Protein AF-A0A7J6NKA7-F1 (afdb_monomer)

Organism: Perkinsus olseni (NCBI:txid32597)

Nearest PDB structures (foldseek):
  4iel-assembly1_A-2  TM=3.612E-01  e=2.466E-01  Burkholderia ambifaria AMMD

Foldseek 3Di:
DDDPDPDAFEWEFAWWADPVRDTDDLQVLVVVLVVLCVLLVGRHHYDHDLAQQDVVQVRDGDGWGDDPPDPHIDHSVVSVVVSLVVSVVVVVDPVLVPDPVDDDVVSVCLCPDVVVVVVVVCCCLQVSLLSLCQCQPNVCNVVPPNLVGSPVRHDPPSSVVCSVVVSVVSVVVLVVLVPDDDDPSSVSSVVSCCVVCVVVPPD

Secondary structure (DSSP, 8-state):
-PPS--PPEEEEEE-EE-TTS-EE---HHHHHHHHHHHHTT--EEEEEES-SS-GGGTTPPSSEE--TT-SS-EEHHHHHHHHHHHHHHHHTSHHHHT-TT---HHHHHHHHSHHHHHHHHHIIIIIIHHHHIIIIISHHHIIIIIHHHHHHHSPTTHHHHHHHHHHHHHHHHHHHTTT-SS-HHHHHHHHHHHHHHHTTS--

pLDDT: mean 75.62, std 16.07, range [33.62, 94.38]

Structure (mmCIF, N/CA/C/O backbone):
data_AF-A0A7J6NKA7-F1
#
_entry.id   AF-A0A7J6NKA7-F1
#
loop_
_atom_site.group_PDB
_atom_site.id
_atom_site.type_symbol
_atom_site.label_atom_id
_atom_site.label_alt_id
_atom_site.label_comp_id
_atom_site.label_asym_id
_atom_site.label_entity_id
_atom_site.label_seq_id
_atom_site.pdbx_PDB_ins_code
_atom_site.Cartn_x
_atom_site.Cartn_y
_atom_site.Cartn_z
_atom_site.occupancy
_atom_site.B_iso_or_equiv
_atom_site.auth_seq_id
_atom_site.auth_comp_id
_atom_site.auth_asym_id
_atom_site.auth_atom_id
_atom_site.pdbx_PDB_model_num
ATOM 1 N N . MET A 1 1 ? -32.061 6.939 17.174 1.00 35.16 1 MET A N 1
ATOM 2 C CA . MET A 1 1 ? -30.620 6.745 17.426 1.00 35.16 1 MET A CA 1
ATOM 3 C C . MET A 1 1 ? -30.151 5.667 16.470 1.00 35.16 1 MET A C 1
ATOM 5 O O . MET A 1 1 ? -30.495 4.510 16.659 1.00 35.16 1 MET A O 1
ATOM 9 N N . THR A 1 2 ? -29.529 6.062 15.364 1.00 33.62 2 THR A N 1
ATOM 10 C CA . THR A 1 2 ? -28.962 5.138 14.377 1.00 33.62 2 THR A CA 1
ATOM 11 C C . THR A 1 2 ? -27.682 4.542 14.952 1.00 33.62 2 THR A C 1
ATOM 13 O O . THR A 1 2 ? -26.834 5.276 15.452 1.00 33.62 2 THR A O 1
ATOM 16 N N . SER A 1 3 ? -27.592 3.212 14.930 1.00 39.97 3 SER A N 1
ATOM 17 C CA . SER A 1 3 ? -26.389 2.444 15.263 1.00 39.97 3 SER A CA 1
ATOM 18 C C . SER A 1 3 ? -25.168 3.034 14.533 1.00 39.97 3 SER A C 1
ATOM 20 O O . SER A 1 3 ? -25.329 3.463 13.385 1.00 39.97 3 SER A O 1
ATOM 22 N N . PRO A 1 4 ? -23.977 3.115 15.163 1.00 47.97 4 PRO A N 1
ATOM 23 C CA . PRO A 1 4 ? -22.760 3.474 14.438 1.00 47.97 4 PRO A CA 1
ATOM 24 C C . PRO A 1 4 ? -22.635 2.523 13.244 1.00 47.97 4 PRO A C 1
ATOM 26 O O . PRO A 1 4 ? -22.760 1.315 13.428 1.00 47.97 4 PRO A O 1
ATOM 29 N N . SER A 1 5 ? -22.508 3.068 12.028 1.00 50.66 5 SER A N 1
ATOM 30 C CA . SER A 1 5 ? -22.704 2.311 10.789 1.00 50.66 5 SER A CA 1
ATOM 31 C C . SER A 1 5 ? -21.942 0.984 10.822 1.00 50.66 5 SER A C 1
ATOM 33 O O . SER A 1 5 ? -20.715 0.931 10.863 1.00 50.66 5 SER A O 1
ATOM 35 N N . SER A 1 6 ? -22.698 -0.114 10.809 1.00 57.75 6 SER A N 1
ATOM 36 C CA . SER A 1 6 ? -22.193 -1.489 10.753 1.00 57.75 6 SER A CA 1
ATOM 37 C C . SER A 1 6 ? -21.537 -1.826 9.408 1.00 57.75 6 SER A C 1
ATOM 39 O O . SER A 1 6 ? -21.171 -2.976 9.160 1.00 57.75 6 SER A O 1
ATOM 41 N N . GLU A 1 7 ? -21.435 -0.845 8.510 1.00 71.25 7 GLU A N 1
ATOM 42 C CA . GLU A 1 7 ? -20.938 -1.030 7.160 1.00 71.25 7 GLU A CA 1
ATOM 43 C C . GLU A 1 7 ? -19.404 -1.097 7.149 1.00 71.25 7 GLU A C 1
ATOM 45 O O . GLU A 1 7 ? -18.718 -0.241 7.734 1.00 71.25 7 GLU A O 1
ATOM 50 N N . PRO A 1 8 ? -18.841 -2.131 6.501 1.00 83.19 8 PRO A N 1
ATOM 51 C CA . PRO A 1 8 ? -17.403 -2.308 6.450 1.00 83.19 8 PRO A CA 1
ATOM 52 C C . PRO A 1 8 ? -16.734 -1.145 5.717 1.00 83.19 8 PRO A C 1
ATOM 54 O O . PRO A 1 8 ? -17.166 -0.740 4.638 1.00 83.19 8 PRO A O 1
ATOM 57 N N . LEU A 1 9 ? -15.614 -0.659 6.256 1.00 86.81 9 LEU A N 1
ATOM 58 C CA . LEU A 1 9 ? -14.757 0.269 5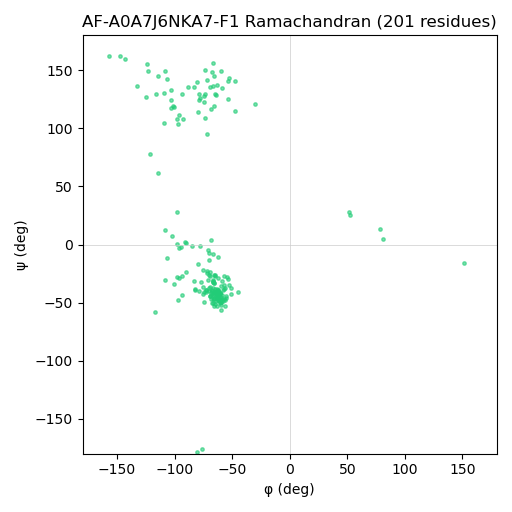.520 1.00 86.81 9 LEU A CA 1
ATOM 59 C C . LEU A 1 9 ? -14.110 -0.483 4.348 1.00 86.81 9 LEU A C 1
ATOM 61 O O . LEU A 1 9 ? -13.337 -1.414 4.569 1.00 86.81 9 LEU A O 1
ATOM 65 N N . CYS A 1 10 ? -14.404 -0.087 3.111 1.00 89.94 10 CYS A N 1
ATOM 66 C CA . CYS A 1 10 ? -13.858 -0.735 1.918 1.00 89.94 10 CYS A CA 1
ATOM 67 C C . CYS A 1 10 ? -12.578 -0.037 1.444 1.00 89.94 10 CYS A C 1
ATOM 69 O O . CYS A 1 10 ? -12.640 1.051 0.882 1.00 89.94 10 CYS A O 1
ATOM 71 N N . ILE A 1 11 ? -11.416 -0.665 1.628 1.00 91.56 11 ILE A N 1
ATOM 72 C CA . ILE A 1 11 ? -10.117 -0.135 1.190 1.00 91.56 11 ILE A CA 1
ATOM 73 C C . ILE A 1 11 ? -9.700 -0.807 -0.116 1.00 91.56 11 ILE A C 1
ATOM 75 O O . ILE A 1 11 ? -9.458 -2.016 -0.160 1.00 91.56 11 ILE A O 1
ATOM 79 N N . HIS A 1 12 ? -9.552 -0.014 -1.172 1.00 91.88 12 HIS A N 1
ATOM 80 C CA . HIS A 1 12 ? -8.981 -0.459 -2.436 1.00 91.88 12 HIS A CA 1
ATOM 81 C C . HIS A 1 12 ? -7.455 -0.419 -2.375 1.00 91.88 12 HIS A C 1
ATOM 83 O O . HIS A 1 12 ? -6.863 0.555 -1.907 1.00 91.88 12 HIS A O 1
ATOM 89 N N . TYR A 1 13 ? -6.807 -1.469 -2.869 1.00 92.25 13 TYR A N 1
ATOM 90 C CA . TYR A 1 13 ? -5.348 -1.560 -2.909 1.00 92.25 13 TYR A CA 1
ATOM 91 C C . TYR A 1 13 ? -4.859 -2.263 -4.174 1.00 92.25 13 TYR A C 1
ATOM 93 O O . TYR A 1 13 ? -5.605 -3.008 -4.815 1.00 92.25 13 TYR A O 1
ATOM 101 N N . LEU A 1 14 ? -3.588 -2.047 -4.526 1.00 91.25 14 LEU A N 1
ATOM 102 C CA . LEU A 1 14 ? -2.967 -2.771 -5.628 1.00 91.25 14 LEU A CA 1
ATOM 103 C C . LEU A 1 14 ? -2.693 -4.203 -5.183 1.00 91.25 14 LEU A C 1
ATOM 105 O O . LEU A 1 14 ? -1.807 -4.450 -4.365 1.00 91.25 14 LEU A O 1
ATOM 109 N N . ARG A 1 15 ? -3.449 -5.145 -5.732 1.00 92.50 15 ARG A N 1
ATOM 110 C CA . ARG A 1 15 ? -3.265 -6.561 -5.447 1.00 92.50 15 ARG A CA 1
ATOM 111 C C . ARG A 1 15 ? -2.085 -7.076 -6.246 1.00 92.50 15 ARG A C 1
ATOM 113 O O . ARG A 1 15 ? -2.096 -6.935 -7.469 1.00 92.50 15 ARG A O 1
ATOM 120 N N . THR A 1 16 ? -1.098 -7.676 -5.581 1.00 93.19 16 THR A N 1
ATOM 121 C CA . THR A 1 16 ? 0.057 -8.247 -6.274 1.00 93.19 16 THR A CA 1
ATOM 122 C C . THR A 1 16 ? 0.296 -9.722 -5.973 1.00 93.19 16 THR A C 1
ATOM 124 O O . THR A 1 16 ? -0.177 -10.235 -4.965 1.00 93.19 16 THR A O 1
ATOM 127 N N . PHE A 1 17 ? 0.968 -10.429 -6.890 1.00 93.38 17 PHE A N 1
ATOM 128 C CA . PHE A 1 17 ? 1.134 -11.886 -6.851 1.00 93.38 17 PHE A CA 1
ATOM 129 C C . PHE A 1 17 ? 2.572 -12.339 -7.101 1.00 93.38 17 PHE A C 1
ATOM 131 O O . PHE A 1 17 ? 3.225 -11.870 -8.037 1.00 93.38 17 PHE A O 1
ATOM 138 N N . ASP A 1 18 ? 3.029 -13.303 -6.302 1.00 92.12 18 ASP A N 1
ATOM 139 C CA . ASP A 1 18 ? 4.316 -13.971 -6.493 1.00 92.12 18 ASP A CA 1
ATOM 140 C C . ASP A 1 18 ? 4.283 -14.997 -7.644 1.00 92.12 18 ASP A C 1
ATOM 142 O O . ASP A 1 18 ? 3.293 -15.159 -8.369 1.00 92.12 18 ASP A O 1
ATOM 146 N N . GLU A 1 19 ? 5.392 -15.716 -7.835 1.00 89.50 19 GLU A N 1
ATOM 147 C CA . GLU A 1 19 ? 5.498 -16.693 -8.918 1.00 89.50 19 GLU A CA 1
ATOM 148 C C . GLU A 1 19 ? 4.563 -17.893 -8.782 1.00 89.50 19 GLU A C 1
ATOM 150 O O . GLU A 1 19 ? 4.166 -18.473 -9.796 1.00 89.50 19 GLU A O 1
ATOM 155 N N . SER A 1 20 ? 4.190 -18.218 -7.544 1.00 91.50 20 SER A N 1
ATOM 156 C CA . SER A 1 20 ? 3.265 -19.294 -7.195 1.00 91.50 20 SER A CA 1
ATOM 157 C C . SER A 1 20 ? 1.793 -18.873 -7.268 1.00 91.50 20 SER A C 1
ATOM 159 O O . SER A 1 20 ? 0.911 -19.695 -7.034 1.00 91.50 20 SER A O 1
ATOM 161 N N . GLY A 1 21 ? 1.512 -17.607 -7.595 1.00 90.69 21 GLY A N 1
ATOM 162 C CA . GLY A 1 21 ? 0.157 -17.057 -7.623 1.00 90.69 21 GLY A CA 1
ATOM 163 C C . GLY A 1 21 ? -0.389 -16.704 -6.238 1.00 90.69 21 GLY A C 1
ATOM 164 O O . GLY A 1 21 ? -1.586 -16.450 -6.104 1.00 90.69 21 GLY A O 1
ATOM 165 N N . ARG A 1 22 ? 0.459 -16.667 -5.202 1.00 92.69 22 ARG A N 1
ATOM 166 C CA . ARG A 1 22 ? 0.060 -16.198 -3.872 1.00 92.69 22 ARG A CA 1
ATOM 167 C C . ARG A 1 22 ? 0.078 -14.683 -3.837 1.00 92.69 22 ARG A C 1
ATOM 169 O O . ARG A 1 22 ? 0.983 -14.050 -4.378 1.00 92.69 22 ARG A O 1
ATOM 176 N N . GLU A 1 23 ? -0.923 -14.115 -3.178 1.00 92.00 23 GLU A N 1
ATOM 177 C CA . GLU A 1 23 ? -0.986 -12.677 -2.959 1.00 92.00 23 GLU A CA 1
ATOM 178 C C . GLU A 1 23 ? 0.174 -12.230 -2.065 1.00 92.00 23 GLU A C 1
ATOM 180 O O . GLU A 1 23 ? 0.410 -12.791 -0.994 1.00 92.00 23 GLU A O 1
ATOM 185 N N . VAL A 1 24 ? 0.885 -11.205 -2.513 1.00 90.81 24 VAL A N 1
ATOM 186 C CA . VAL A 1 24 ? 1.931 -10.512 -1.766 1.00 90.81 24 VAL A CA 1
ATOM 187 C C . VAL A 1 24 ? 1.564 -9.035 -1.697 1.00 90.81 24 VAL A C 1
ATOM 189 O O . VAL A 1 24 ? 0.900 -8.513 -2.583 1.00 90.81 24 VAL A O 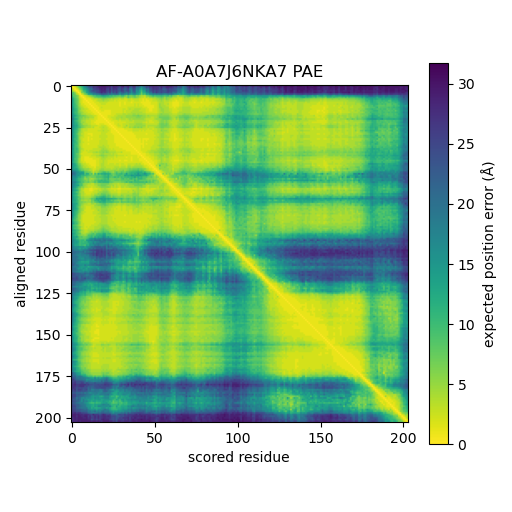1
ATOM 192 N N . ASN A 1 25 ? 1.957 -8.344 -0.628 1.00 86.50 25 ASN A N 1
ATOM 193 C CA . ASN A 1 25 ? 1.729 -6.905 -0.501 1.00 86.50 25 ASN A CA 1
ATOM 194 C C . ASN A 1 25 ? 3.079 -6.200 -0.630 1.00 86.50 25 ASN A C 1
ATOM 196 O O . ASN A 1 25 ? 3.891 -6.250 0.290 1.00 86.50 25 ASN A O 1
ATOM 200 N N . ILE A 1 26 ? 3.328 -5.585 -1.790 1.00 85.81 26 ILE A N 1
ATOM 201 C CA . ILE A 1 26 ? 4.537 -4.773 -2.025 1.00 85.81 26 ILE A CA 1
ATOM 202 C C . ILE A 1 26 ? 4.410 -3.399 -1.362 1.00 85.81 26 ILE A C 1
ATOM 204 O O . ILE A 1 26 ? 5.409 -2.829 -0.934 1.00 85.81 26 ILE A O 1
ATOM 208 N N . ASP A 1 27 ? 3.190 -2.870 -1.284 1.00 86.81 27 ASP A N 1
ATOM 209 C CA . ASP A 1 27 ? 2.936 -1.560 -0.701 1.00 86.81 27 ASP A CA 1
ATOM 210 C C . ASP A 1 27 ? 2.903 -1.647 0.837 1.00 86.81 27 ASP A C 1
ATOM 212 O O . ASP A 1 27 ? 1.994 -2.279 1.396 1.00 86.81 27 ASP A O 1
ATOM 216 N N . PRO A 1 28 ? 3.859 -1.016 1.542 1.00 82.94 28 PRO A N 1
ATOM 217 C CA . PRO A 1 28 ? 3.926 -1.086 2.996 1.00 82.94 28 PRO A CA 1
ATOM 218 C C . PRO A 1 28 ? 2.721 -0.416 3.676 1.00 82.94 28 PRO A C 1
ATOM 220 O O . PRO A 1 28 ? 2.307 -0.866 4.748 1.00 82.94 28 PRO A O 1
ATOM 223 N N . ARG A 1 29 ? 2.071 0.558 3.022 1.00 86.06 29 ARG A N 1
ATOM 224 C CA . ARG A 1 29 ? 0.859 1.218 3.537 1.00 86.06 29 ARG A CA 1
ATOM 225 C C . ARG A 1 29 ? -0.293 0.230 3.667 1.00 86.06 29 ARG A C 1
ATOM 227 O O . ARG A 1 29 ? -1.049 0.265 4.632 1.00 86.06 29 ARG A O 1
ATOM 234 N N . VAL A 1 30 ? -0.419 -0.698 2.716 1.00 89.44 30 VAL A N 1
ATOM 235 C CA . VAL A 1 30 ? -1.459 -1.741 2.742 1.00 89.44 30 VAL A CA 1
ATOM 236 C C . VAL A 1 30 ? -1.227 -2.702 3.902 1.00 89.44 30 VAL A C 1
ATOM 238 O O . VAL A 1 30 ? -2.175 -3.076 4.591 1.00 89.44 30 VAL A O 1
ATOM 241 N N . VAL A 1 31 ? 0.030 -3.090 4.138 1.00 85.88 31 VAL A N 1
ATOM 242 C CA . VAL A 1 31 ? 0.400 -3.951 5.270 1.00 85.88 31 VAL A CA 1
ATOM 243 C C . VAL A 1 31 ? 0.046 -3.263 6.586 1.00 85.88 31 VAL A C 1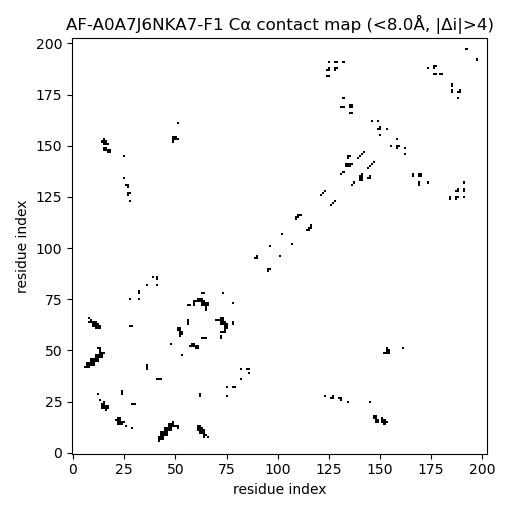
ATOM 245 O O . VAL A 1 31 ? -0.624 -3.870 7.421 1.00 85.88 31 VAL A O 1
ATOM 248 N N . LEU A 1 32 ? 0.415 -1.988 6.738 1.00 83.94 32 LEU A N 1
ATOM 249 C CA . LEU A 1 32 ? 0.098 -1.193 7.922 1.00 83.94 32 LEU A CA 1
ATOM 250 C C . LEU A 1 32 ? -1.414 -1.116 8.168 1.00 83.94 32 LEU A C 1
ATOM 252 O O . LEU A 1 32 ? -1.867 -1.405 9.273 1.00 83.94 32 LEU A O 1
ATOM 256 N N . LEU A 1 33 ? -2.204 -0.794 7.138 1.00 87.38 33 LEU A N 1
ATOM 257 C CA . LEU A 1 33 ? -3.664 -0.711 7.243 1.00 87.38 33 LEU A CA 1
ATOM 258 C C . LEU A 1 33 ? -4.294 -2.064 7.615 1.00 87.38 33 LEU A C 1
ATOM 260 O O . LEU A 1 33 ? -5.209 -2.105 8.433 1.00 87.38 33 LEU A O 1
ATOM 264 N N . ARG A 1 34 ? -3.800 -3.185 7.070 1.00 88.00 34 ARG A N 1
ATOM 265 C CA . ARG A 1 34 ? -4.282 -4.537 7.417 1.00 88.00 34 ARG A CA 1
ATOM 266 C C . ARG A 1 34 ? -3.971 -4.908 8.861 1.00 88.00 34 ARG A C 1
ATOM 268 O O . ARG A 1 34 ? -4.846 -5.420 9.558 1.00 88.00 34 ARG A O 1
ATOM 275 N N . VAL A 1 35 ? -2.743 -4.649 9.310 1.00 82.62 35 VAL A N 1
ATOM 276 C CA . VAL A 1 35 ? -2.336 -4.892 10.701 1.00 82.62 35 VAL A CA 1
ATOM 277 C C . VAL A 1 35 ? -3.173 -4.029 11.635 1.00 82.62 35 VAL A C 1
ATOM 279 O O . VAL A 1 35 ? -3.751 -4.556 12.582 1.00 82.62 35 VAL A O 1
ATOM 282 N N . TYR A 1 36 ? -3.316 -2.737 11.328 1.00 82.19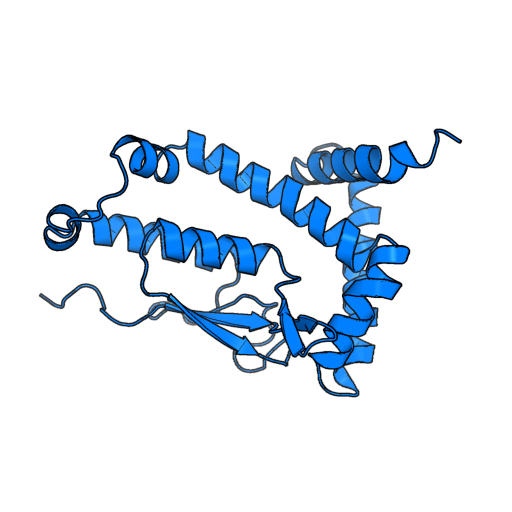 36 TYR A N 1
ATOM 283 C CA . TYR A 1 36 ? -4.123 -1.830 12.132 1.00 82.19 36 TYR A CA 1
ATOM 284 C C . TYR A 1 36 ? -5.573 -2.305 12.205 1.00 82.19 36 TYR A C 1
ATOM 286 O O . TYR A 1 36 ? -6.088 -2.447 13.306 1.00 82.19 36 TYR A O 1
ATOM 294 N N . ALA A 1 37 ? -6.214 -2.634 11.076 1.00 84.94 37 ALA A N 1
ATOM 295 C CA . ALA A 1 37 ? -7.584 -3.157 11.044 1.00 84.94 37 ALA A CA 1
ATOM 296 C C . ALA A 1 37 ? -7.745 -4.404 11.920 1.00 84.94 37 ALA A C 1
ATOM 298 O O . ALA A 1 37 ? -8.702 -4.514 12.682 1.00 84.94 37 ALA A O 1
ATOM 299 N N . ARG A 1 38 ? -6.788 -5.336 11.832 1.00 82.50 38 ARG A N 1
ATOM 300 C CA . ARG A 1 38 ? -6.824 -6.595 12.578 1.00 82.50 38 ARG A CA 1
ATOM 301 C C . ARG A 1 38 ? -6.680 -6.372 14.078 1.00 82.50 38 ARG A C 1
ATOM 303 O O . ARG A 1 38 ? -7.446 -6.953 14.840 1.00 82.50 38 ARG A O 1
ATOM 310 N N . VAL A 1 39 ? -5.713 -5.552 14.483 1.00 76.56 39 VAL A N 1
ATOM 311 C CA . VAL A 1 39 ? -5.442 -5.255 15.894 1.00 76.56 39 VAL A CA 1
ATOM 312 C C . VAL A 1 39 ? -6.585 -4.429 16.491 1.00 76.56 39 VAL A C 1
ATOM 314 O O . VAL A 1 39 ? -7.098 -4.768 17.546 1.00 76.56 39 VAL A O 1
ATOM 317 N N . SER A 1 40 ? -7.072 -3.414 15.777 1.00 75.00 40 SER A N 1
ATOM 318 C CA . SER A 1 40 ? -8.199 -2.571 16.212 1.00 75.00 40 SER A CA 1
ATOM 319 C C . SER A 1 40 ? -9.578 -3.217 16.040 1.00 75.00 40 SER A C 1
ATOM 321 O O . SER A 1 40 ? -10.578 -2.591 16.375 1.00 75.00 40 SER A O 1
ATOM 323 N N . ARG A 1 41 ? -9.658 -4.445 15.503 1.00 75.50 41 ARG A N 1
ATOM 324 C CA . ARG A 1 41 ? -10.908 -5.180 15.207 1.00 75.50 41 ARG A CA 1
ATOM 325 C C . ARG A 1 41 ? -11.915 -4.407 14.366 1.00 75.50 41 ARG A C 1
ATOM 327 O O . ARG A 1 41 ? -13.114 -4.672 14.415 1.00 75.50 41 ARG A O 1
ATOM 334 N N . LEU A 1 42 ? -11.435 -3.463 13.573 1.00 82.31 42 LEU A N 1
ATOM 335 C CA . LEU A 1 42 ? -12.299 -2.727 12.674 1.00 82.31 42 LEU A CA 1
ATOM 336 C C . LEU A 1 42 ? -12.789 -3.659 11.570 1.00 82.31 42 LEU A C 1
ATOM 338 O O . LEU A 1 42 ? -12.012 -4.407 10.970 1.00 82.31 42 LEU A O 1
ATOM 342 N N . ASN A 1 43 ? -14.083 -3.573 11.272 1.00 84.88 43 ASN A N 1
ATOM 343 C CA . ASN A 1 43 ? -14.654 -4.242 10.116 1.00 84.88 43 ASN A CA 1
ATOM 344 C C . ASN A 1 43 ? -14.191 -3.522 8.840 1.00 84.88 43 ASN A C 1
ATOM 346 O O . ASN A 1 43 ? -14.751 -2.497 8.445 1.00 84.88 43 ASN A O 1
ATOM 350 N N . VAL A 1 44 ? -13.118 -4.031 8.236 1.00 89.00 44 VAL A N 1
ATOM 351 C CA . VAL A 1 44 ? -12.486 -3.461 7.043 1.00 89.00 44 VAL A CA 1
ATOM 352 C C . VAL A 1 44 ? -12.403 -4.527 5.962 1.00 89.00 44 VAL A C 1
ATOM 354 O O . VAL A 1 44 ? -11.863 -5.613 6.178 1.00 89.00 44 VAL A O 1
ATOM 357 N N . VAL A 1 45 ? -12.906 -4.199 4.777 1.00 92.00 45 VAL A N 1
ATOM 358 C CA . VAL A 1 45 ? -12.855 -5.054 3.592 1.00 92.00 45 VAL A CA 1
ATOM 359 C C . VAL A 1 45 ? -11.773 -4.529 2.661 1.00 92.00 45 VAL A C 1
ATOM 361 O O . VAL A 1 45 ? -11.795 -3.374 2.248 1.00 92.00 45 VAL A O 1
ATOM 364 N N . PHE A 1 46 ? -10.823 -5.390 2.305 1.00 92.12 46 PHE A N 1
ATOM 365 C CA . PHE A 1 46 ? -9.753 -5.055 1.369 1.00 92.12 46 PHE A CA 1
ATOM 366 C C . PHE A 1 46 ? -10.125 -5.522 -0.037 1.00 92.12 46 PHE A C 1
ATOM 368 O O . PHE A 1 46 ? -10.155 -6.722 -0.316 1.00 92.12 46 PHE A O 1
ATOM 375 N N . VAL A 1 47 ? -10.368 -4.573 -0.938 1.00 91.19 47 VAL A N 1
ATOM 376 C CA . VAL A 1 47 ? -10.756 -4.828 -2.328 1.00 91.19 47 VAL A CA 1
ATOM 377 C C . VAL A 1 47 ? -9.526 -4.726 -3.225 1.00 91.19 47 VAL A C 1
ATOM 379 O O . VAL A 1 47 ? -8.981 -3.648 -3.461 1.00 91.19 47 VAL A O 1
ATOM 382 N N . GLY A 1 48 ? -9.062 -5.872 -3.720 1.00 90.25 48 GLY A N 1
ATOM 383 C CA . GLY A 1 48 ? -7.887 -5.927 -4.583 1.00 90.25 48 GLY A CA 1
ATOM 384 C C . GLY A 1 48 ? -8.175 -5.403 -5.989 1.00 90.25 48 GLY A C 1
ATOM 385 O O . GLY A 1 48 ? -9.109 -5.861 -6.643 1.00 90.25 48 GLY A O 1
ATOM 386 N N . SER A 1 49 ? -7.341 -4.485 -6.469 1.00 89.25 49 SER A N 1
ATOM 387 C CA . SER A 1 49 ? -7.366 -3.940 -7.828 1.00 89.25 49 SER A CA 1
ATOM 388 C C . SER A 1 49 ? -6.105 -4.348 -8.588 1.00 89.25 49 SER A C 1
ATOM 390 O O . SER A 1 49 ? -5.022 -4.403 -8.013 1.00 89.25 49 SER A O 1
ATOM 392 N N . SER A 1 50 ? -6.230 -4.590 -9.892 1.00 87.44 50 SER A N 1
ATOM 393 C CA . SER A 1 50 ? -5.101 -4.759 -10.818 1.00 87.44 50 SER A CA 1
ATOM 394 C C . SER A 1 50 ? -4.718 -3.452 -11.528 1.00 87.44 50 SER A C 1
ATOM 396 O O . SER A 1 50 ? -3.792 -3.425 -12.341 1.00 87.44 50 SER A O 1
ATOM 398 N N . GLN A 1 51 ? -5.452 -2.365 -11.266 1.00 84.75 51 GLN A N 1
ATOM 399 C CA . GLN A 1 51 ? -5.194 -1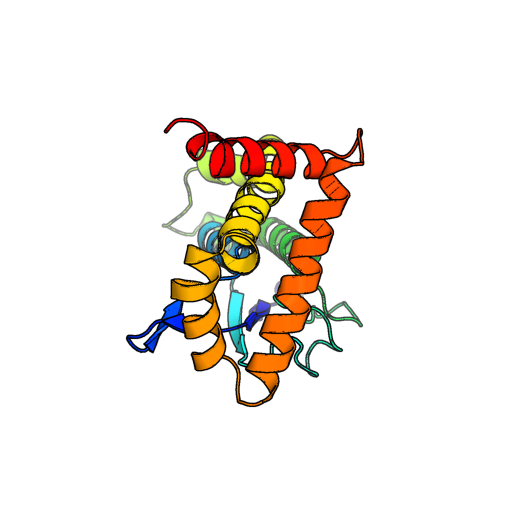.036 -11.812 1.00 84.75 51 GLN A CA 1
ATOM 400 C C . GLN A 1 51 ? -4.541 -0.166 -10.736 1.00 84.75 51 GLN A C 1
ATOM 402 O O . GLN A 1 51 ? -5.201 0.084 -9.731 1.00 84.75 51 GLN A O 1
ATOM 407 N N . PRO A 1 52 ? -3.297 0.311 -10.926 1.00 77.69 52 PRO A N 1
ATOM 408 C CA . PRO A 1 52 ? -2.567 1.078 -9.910 1.00 77.69 52 PRO A CA 1
ATOM 409 C C . PRO A 1 52 ? -3.192 2.444 -9.596 1.00 77.69 52 PRO A C 1
ATOM 411 O O . PRO A 1 52 ? -3.168 2.864 -8.445 1.00 77.69 52 PRO A O 1
ATOM 414 N N . ASN A 1 53 ? -3.797 3.084 -10.601 1.00 74.62 53 ASN A N 1
ATOM 415 C CA . ASN A 1 53 ? -4.561 4.325 -10.468 1.00 74.62 53 ASN A CA 1
ATOM 416 C C . ASN A 1 53 ? -5.982 4.050 -10.972 1.00 74.62 53 ASN A C 1
ATOM 418 O O . ASN A 1 53 ? -6.282 4.324 -12.138 1.00 74.62 53 ASN A O 1
ATOM 422 N N . PRO A 1 54 ? -6.835 3.400 -10.168 1.00 64.50 54 PRO A N 1
ATOM 423 C CA . PRO A 1 54 ? -8.165 3.045 -10.626 1.00 64.50 54 PRO A CA 1
ATOM 424 C C . PRO A 1 54 ? -8.984 4.322 -10.843 1.00 64.50 54 PRO A C 1
ATOM 426 O O . PRO A 1 54 ? -8.987 5.216 -9.997 1.00 64.50 54 PRO A O 1
ATOM 429 N N . ILE A 1 55 ? -9.731 4.380 -11.953 1.00 67.38 55 ILE A N 1
ATOM 430 C CA . ILE A 1 55 ? -10.702 5.462 -12.226 1.00 67.38 55 ILE A CA 1
ATOM 431 C C . ILE A 1 55 ? -11.668 5.612 -11.049 1.00 67.38 55 ILE A C 1
ATOM 433 O O . ILE A 1 55 ? -12.046 6.726 -10.700 1.00 67.38 55 ILE A O 1
ATOM 437 N N . ALA A 1 56 ? -11.999 4.487 -10.406 1.00 64.06 56 ALA A N 1
ATOM 438 C CA . ALA A 1 56 ? -12.818 4.452 -9.209 1.00 64.06 56 ALA A CA 1
ATOM 439 C C . ALA A 1 56 ? -12.311 5.415 -8.130 1.00 64.06 56 ALA A C 1
ATOM 441 O O . ALA A 1 56 ? -13.136 6.062 -7.522 1.00 64.06 56 ALA A O 1
ATOM 442 N N . LEU A 1 57 ? -10.999 5.586 -7.938 1.00 74.38 57 LEU A N 1
ATOM 443 C CA . LEU A 1 57 ? -10.439 6.507 -6.942 1.00 74.38 57 LEU A CA 1
ATOM 444 C C . LEU A 1 57 ? -10.021 7.861 -7.542 1.00 74.38 57 LEU A C 1
ATOM 446 O O . LEU A 1 57 ? -9.091 8.484 -7.043 1.00 74.38 57 LEU A O 1
ATOM 450 N N . ALA A 1 58 ? -10.649 8.310 -8.633 1.00 77.06 58 ALA A N 1
ATOM 451 C CA . ALA A 1 58 ? -10.361 9.596 -9.285 1.00 77.06 58 ALA A CA 1
ATOM 452 C C . ALA A 1 58 ? -8.864 9.834 -9.606 1.00 77.06 58 ALA A C 1
ATOM 454 O O . ALA A 1 58 ? -8.394 10.968 -9.653 1.00 77.06 58 ALA A O 1
ATOM 455 N N . GLY A 1 59 ? -8.095 8.760 -9.829 1.00 72.06 59 GLY A N 1
ATOM 456 C CA . GLY A 1 59 ? -6.652 8.839 -10.083 1.00 72.06 59 GLY A CA 1
ATOM 457 C C . GLY A 1 59 ? -5.771 8.976 -8.834 1.00 72.06 59 GLY A C 1
ATOM 458 O O . GLY A 1 59 ? -4.555 9.095 -8.980 1.00 72.06 59 GLY A O 1
ATOM 459 N N . LEU A 1 60 ? -6.344 8.912 -7.628 1.00 81.25 60 LEU A N 1
ATOM 460 C CA . LEU A 1 60 ? -5.606 8.809 -6.371 1.00 81.25 60 LEU A CA 1
ATOM 461 C C . LEU A 1 60 ? -4.724 7.551 -6.369 1.00 81.25 60 LEU A C 1
ATOM 463 O O . LEU A 1 60 ? -5.171 6.452 -6.716 1.00 81.25 60 LEU A O 1
ATOM 467 N N . ALA A 1 61 ? -3.477 7.712 -5.928 1.00 78.69 61 ALA A N 1
ATOM 468 C CA . ALA A 1 61 ? -2.571 6.594 -5.714 1.00 78.69 61 ALA A CA 1
ATOM 469 C C . ALA A 1 61 ? -3.112 5.677 -4.607 1.00 78.69 61 ALA A C 1
ATOM 471 O O . ALA A 1 61 ? -3.418 6.127 -3.503 1.00 78.69 61 ALA A O 1
ATOM 472 N N . MET A 1 62 ? -3.203 4.379 -4.892 1.00 86.88 62 MET A N 1
ATOM 473 C CA . MET A 1 62 ? -3.610 3.386 -3.896 1.00 86.88 62 MET A CA 1
ATOM 474 C C . MET A 1 62 ? -2.568 3.232 -2.768 1.00 86.88 62 MET A C 1
ATOM 476 O O . MET A 1 62 ? -1.387 3.503 -3.009 1.00 86.88 62 MET A O 1
ATOM 480 N N . PRO A 1 63 ? -2.973 2.764 -1.566 1.00 90.50 63 PRO A N 1
ATOM 481 C CA . PRO A 1 63 ? -4.340 2.402 -1.169 1.00 90.50 63 PRO A CA 1
ATOM 482 C C . PRO A 1 63 ? -5.260 3.609 -0.944 1.00 90.50 63 PRO A C 1
ATOM 484 O O . PRO A 1 63 ? -4.803 4.670 -0.521 1.00 90.50 63 PRO A O 1
ATOM 487 N N . GLY A 1 64 ? -6.560 3.421 -1.188 1.00 90.38 64 GLY A N 1
ATOM 488 C CA . GLY A 1 64 ? -7.567 4.472 -1.020 1.00 90.38 64 GLY A CA 1
ATOM 489 C C . GLY A 1 64 ? -8.990 3.948 -0.809 1.00 90.38 64 GLY A C 1
ATOM 490 O O . GLY A 1 64 ? -9.281 2.791 -1.111 1.00 90.38 64 GLY A O 1
ATOM 491 N N . ALA A 1 65 ? -9.878 4.794 -0.290 1.00 89.19 65 ALA A N 1
ATOM 492 C CA . ALA A 1 65 ? -11.308 4.500 -0.139 1.00 89.19 65 ALA A CA 1
ATOM 493 C C . ALA A 1 65 ? -12.166 5.759 -0.289 1.00 89.19 65 ALA A C 1
ATOM 495 O O . ALA A 1 65 ? -11.671 6.870 -0.107 1.00 89.19 65 ALA A O 1
ATOM 496 N N . PHE A 1 66 ? -13.462 5.571 -0.534 1.00 84.88 66 PHE A N 1
ATOM 497 C CA . PHE A 1 66 ? -14.467 6.597 -0.263 1.00 84.88 66 PHE A CA 1
ATOM 498 C C . PHE A 1 66 ? -14.957 6.443 1.169 1.00 84.88 66 PHE A C 1
ATOM 500 O O . PHE A 1 66 ? -15.192 5.327 1.632 1.00 84.88 66 PHE A O 1
ATOM 507 N N . LEU A 1 67 ? -15.077 7.566 1.867 1.00 84.75 67 LEU A N 1
ATOM 508 C CA . LEU A 1 67 ? -15.683 7.625 3.190 1.00 84.75 67 LEU A CA 1
ATOM 509 C C . LEU A 1 67 ? -17.058 8.278 3.041 1.00 84.75 67 LEU A C 1
ATOM 511 O O . LEU A 1 67 ? -17.187 9.213 2.257 1.00 84.75 67 LEU A O 1
ATOM 515 N N . ASP A 1 68 ? -18.050 7.810 3.799 1.00 78.06 68 ASP A N 1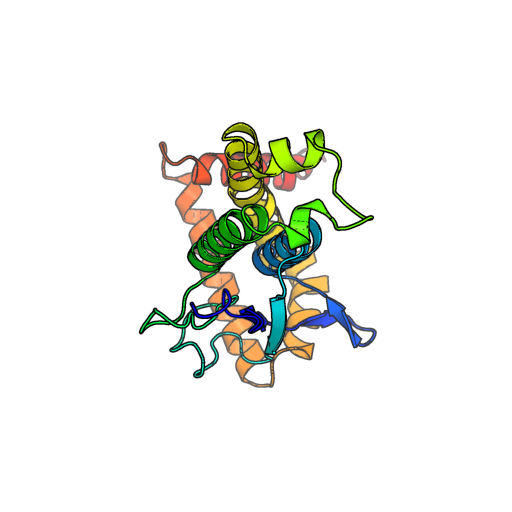
ATOM 516 C CA . ASP A 1 68 ? -19.467 8.193 3.643 1.00 78.06 68 ASP A CA 1
ATOM 517 C C . ASP A 1 68 ? -19.713 9.716 3.679 1.00 78.06 68 ASP A C 1
ATOM 519 O O . ASP A 1 68 ? -20.608 10.218 3.004 1.00 78.06 68 ASP A O 1
ATOM 523 N N . ASP A 1 69 ? -18.874 10.458 4.409 1.00 77.88 69 ASP A N 1
ATOM 524 C CA . ASP A 1 69 ? -18.979 11.912 4.594 1.00 77.88 69 ASP A CA 1
ATOM 525 C C . ASP A 1 69 ? -17.991 12.726 3.728 1.00 77.88 69 ASP A C 1
ATOM 527 O O . ASP A 1 69 ? -17.852 13.937 3.912 1.00 77.88 69 ASP A O 1
ATOM 531 N N . MET A 1 70 ? -17.262 12.083 2.809 1.00 78.38 70 MET A N 1
ATOM 532 C CA . MET A 1 70 ? -16.235 12.724 1.980 1.00 78.38 70 MET A CA 1
ATOM 533 C C . MET A 1 70 ? -16.619 12.684 0.500 1.00 78.38 70 MET A C 1
ATOM 535 O O . MET A 1 70 ? -16.926 11.630 -0.049 1.00 78.38 70 MET A O 1
ATOM 539 N N . ALA A 1 71 ? -16.549 13.841 -0.163 1.00 80.88 71 ALA A N 1
ATOM 540 C CA . ALA A 1 71 ? -16.789 13.941 -1.604 1.00 80.88 71 ALA A CA 1
ATOM 541 C C . ALA A 1 71 ? -15.652 13.320 -2.435 1.00 80.88 71 ALA A C 1
ATOM 543 O O . ALA A 1 71 ? -15.895 12.790 -3.519 1.00 80.88 71 ALA A O 1
ATOM 544 N N . ASP A 1 72 ? -14.427 13.364 -1.907 1.00 85.00 72 ASP A N 1
ATOM 545 C CA . ASP A 1 72 ? -13.219 12.899 -2.581 1.00 85.00 72 ASP A CA 1
ATOM 546 C C . ASP A 1 72 ? -12.682 11.603 -1.953 1.00 85.00 72 ASP A C 1
ATOM 548 O O . ASP A 1 72 ? -12.816 11.388 -0.740 1.00 85.00 72 ASP A O 1
ATOM 552 N N . PRO A 1 73 ? -12.037 10.731 -2.752 1.00 87.06 73 PRO A N 1
ATOM 553 C CA . PRO A 1 73 ? -11.386 9.545 -2.227 1.00 87.06 73 PRO A CA 1
ATOM 554 C C . PRO A 1 73 ? -10.207 9.931 -1.333 1.00 87.06 73 PRO A C 1
ATOM 556 O O . PRO A 1 73 ? -9.466 10.882 -1.584 1.00 87.06 73 PRO A O 1
ATOM 559 N N . VAL A 1 74 ? -10.000 9.131 -0.296 1.00 88.44 74 VAL A N 1
ATOM 560 C CA . VAL A 1 74 ? -9.010 9.378 0.744 1.00 88.44 74 VAL A CA 1
ATOM 561 C C . VAL A 1 74 ? -7.868 8.376 0.620 1.00 88.44 74 VAL A C 1
ATOM 563 O O . VAL A 1 74 ? -8.102 7.171 0.522 1.00 88.44 74 VAL A O 1
ATOM 566 N N . GLY A 1 75 ? -6.628 8.874 0.621 1.00 87.12 75 GLY A N 1
ATOM 567 C CA . GLY A 1 75 ? -5.413 8.051 0.577 1.00 87.12 75 GLY A CA 1
ATOM 568 C C . GLY A 1 75 ? -5.024 7.470 1.937 1.00 87.12 75 GLY A C 1
ATOM 569 O O . GLY A 1 75 ? -5.683 7.715 2.946 1.00 87.12 75 GLY A O 1
ATOM 570 N N . SER A 1 76 ? -3.912 6.734 1.979 1.00 85.75 76 SER A N 1
ATOM 571 C CA . SER A 1 76 ? -3.434 6.000 3.166 1.00 85.75 76 SER A CA 1
ATOM 572 C C . SER A 1 76 ? -3.477 6.780 4.487 1.00 85.75 76 SER A C 1
ATOM 574 O O . SER A 1 76 ? -3.876 6.220 5.506 1.00 85.75 76 SER A O 1
ATOM 576 N N . GLU A 1 77 ? -3.118 8.066 4.481 1.00 82.25 77 GLU A N 1
ATOM 577 C CA . GLU A 1 77 ? -3.130 8.905 5.687 1.00 82.25 77 GLU A CA 1
ATOM 578 C C . GLU A 1 77 ? -4.523 9.137 6.240 1.00 82.25 77 GLU A C 1
ATOM 580 O O . GLU A 1 77 ? -4.783 8.890 7.418 1.00 82.25 77 GLU A O 1
ATOM 585 N N . GLY A 1 78 ? -5.435 9.601 5.390 1.00 84.00 78 GLY A N 1
ATOM 586 C CA . GLY A 1 78 ? -6.794 9.845 5.836 1.00 84.00 78 GLY A CA 1
ATOM 587 C C . GLY A 1 78 ? -7.532 8.535 6.124 1.00 84.00 78 GLY A C 1
ATOM 588 O O . GLY A 1 78 ? -8.378 8.516 7.010 1.00 84.00 78 GLY A O 1
ATOM 589 N N . LEU A 1 79 ? -7.153 7.416 5.488 1.00 88.88 79 LEU A N 1
ATOM 590 C CA . LEU A 1 79 ? -7.634 6.087 5.879 1.00 88.88 79 LEU A CA 1
ATOM 591 C C . LEU A 1 79 ? -7.209 5.736 7.302 1.00 88.88 79 LEU A C 1
ATOM 593 O O . LEU A 1 79 ? -8.044 5.322 8.102 1.00 88.88 79 LEU A O 1
ATOM 597 N N . LEU A 1 80 ? -5.937 5.941 7.647 1.00 85.12 80 LEU A N 1
ATOM 598 C CA . LEU A 1 80 ? -5.447 5.683 8.997 1.00 85.12 80 LEU A CA 1
ATOM 599 C C . LEU A 1 80 ? -6.150 6.580 10.030 1.00 85.12 80 LEU A C 1
ATOM 601 O O . LEU A 1 80 ? -6.528 6.104 11.101 1.00 85.12 80 LEU A O 1
ATOM 605 N N . GLN A 1 81 ? -6.378 7.855 9.706 1.00 82.38 81 GLN A N 1
ATOM 606 C CA . GLN A 1 81 ? -7.146 8.773 10.556 1.00 82.38 81 GLN A CA 1
ATOM 607 C C . GLN A 1 81 ? -8.606 8.328 10.720 1.00 82.38 81 GLN A C 1
ATOM 609 O O . GLN A 1 81 ? -9.121 8.306 11.838 1.00 82.38 81 GLN A O 1
ATOM 614 N N . ALA A 1 82 ? -9.262 7.908 9.637 1.00 84.69 82 ALA A N 1
ATOM 615 C CA . ALA A 1 82 ? -10.635 7.415 9.670 1.00 84.69 82 ALA A CA 1
ATOM 616 C C . ALA A 1 82 ? -10.761 6.125 10.493 1.00 84.69 82 ALA A C 1
ATOM 618 O O . ALA A 1 82 ? -11.687 5.984 11.293 1.00 84.69 82 ALA A O 1
ATOM 619 N N . MET A 1 83 ? -9.808 5.201 10.350 1.00 85.56 83 MET A N 1
ATOM 620 C CA . MET A 1 83 ? -9.746 3.977 11.149 1.00 85.56 83 MET A CA 1
ATOM 621 C C . MET A 1 83 ? -9.573 4.292 12.637 1.00 85.56 83 MET A C 1
ATOM 623 O O . MET A 1 83 ? -10.304 3.746 13.459 1.00 85.56 83 MET A O 1
ATOM 627 N N . ARG A 1 84 ? -8.689 5.232 12.995 1.00 80.75 84 ARG A N 1
ATOM 628 C CA . ARG A 1 84 ? -8.530 5.700 14.384 1.00 80.75 84 ARG A CA 1
ATOM 629 C C . ARG A 1 84 ? -9.826 6.275 14.950 1.00 80.75 84 ARG A C 1
ATOM 631 O O . ARG A 1 84 ? -10.232 5.907 16.048 1.00 80.75 84 ARG A O 1
ATOM 638 N N . ALA A 1 85 ? -10.502 7.132 14.187 1.00 81.00 85 ALA A N 1
ATOM 639 C CA . ALA A 1 85 ? -11.774 7.715 14.602 1.00 81.00 85 ALA A CA 1
ATOM 640 C C . ALA A 1 85 ? -12.864 6.643 14.801 1.00 81.00 85 ALA A C 1
ATOM 642 O O . ALA A 1 85 ? -13.622 6.710 15.768 1.00 81.00 85 ALA A O 1
ATOM 643 N N . ARG A 1 86 ? -12.928 5.630 13.921 1.00 82.19 86 ARG A N 1
ATOM 644 C CA . ARG A 1 86 ? -13.850 4.490 14.071 1.00 82.19 86 ARG A CA 1
ATOM 645 C C . ARG A 1 86 ? -13.517 3.644 15.301 1.00 82.19 86 ARG A C 1
ATOM 647 O O . ARG A 1 86 ? -14.434 3.257 16.016 1.00 82.19 86 ARG A O 1
ATOM 654 N N . PHE A 1 87 ? -12.236 3.398 15.573 1.00 80.31 87 PHE A N 1
ATOM 655 C CA . PHE A 1 87 ? -11.805 2.650 16.755 1.00 80.31 87 PHE A CA 1
ATOM 656 C C . PHE A 1 87 ? -12.199 3.367 18.052 1.00 80.31 87 PHE A C 1
ATOM 658 O O . PHE A 1 87 ? -12.783 2.742 18.933 1.00 80.31 87 PHE A O 1
ATOM 665 N N . GLY A 1 88 ? -11.979 4.686 18.126 1.00 75.88 88 GLY A N 1
ATOM 666 C CA . GLY A 1 88 ? -12.392 5.499 19.275 1.00 75.88 88 GLY A CA 1
ATOM 667 C C . GLY A 1 88 ? -13.893 5.399 19.560 1.00 75.88 88 GLY A C 1
ATOM 668 O O . GLY A 1 88 ? -14.284 5.120 20.687 1.00 75.88 88 GLY A O 1
ATOM 669 N N . LYS A 1 89 ? -14.733 5.513 18.521 1.00 78.25 89 LYS A N 1
ATOM 670 C CA . LYS A 1 89 ? -16.192 5.343 18.650 1.00 78.25 89 LYS A CA 1
ATOM 671 C C . LYS A 1 89 ? -16.593 3.925 19.065 1.00 78.25 89 LYS A C 1
ATOM 673 O O . LYS A 1 89 ? -17.508 3.759 19.859 1.00 78.25 89 LYS A O 1
ATOM 678 N N . MET A 1 90 ? -15.931 2.903 18.519 1.00 73.81 90 MET A N 1
ATOM 679 C CA . MET A 1 90 ? -16.237 1.503 18.830 1.00 73.81 90 MET A CA 1
ATOM 680 C C . MET A 1 90 ? -15.917 1.156 20.287 1.00 73.81 90 MET A C 1
ATOM 682 O O . MET A 1 90 ? -16.630 0.364 20.890 1.00 73.81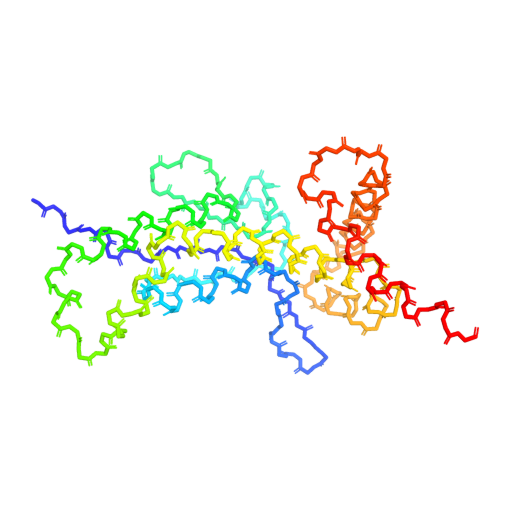 90 MET A O 1
ATOM 686 N N . LYS A 1 91 ? -14.882 1.766 20.872 1.00 69.62 91 LYS A N 1
ATOM 687 C CA . LYS A 1 91 ? -14.535 1.569 22.284 1.00 69.62 91 LYS A CA 1
ATOM 688 C C . LYS A 1 91 ? -15.590 2.134 23.238 1.00 69.62 91 LYS A C 1
ATOM 690 O O . LYS A 1 91 ? -15.770 1.592 24.317 1.00 69.62 91 LYS A O 1
ATOM 695 N N . GLU A 1 92 ? -16.301 3.189 22.850 1.00 71.88 92 GLU A N 1
ATOM 696 C CA . GLU A 1 92 ? -17.419 3.722 23.641 1.00 71.88 92 GLU A CA 1
ATOM 697 C C . GLU A 1 92 ? -18.641 2.782 23.639 1.00 71.88 92 GLU A C 1
ATOM 699 O O . GLU A 1 92 ? -19.551 2.945 24.455 1.00 71.88 92 GLU A O 1
ATOM 704 N N . ASP A 1 93 ? -18.670 1.783 22.747 1.00 68.62 93 ASP A N 1
ATOM 705 C CA . ASP A 1 93 ? -19.738 0.793 22.686 1.00 68.62 93 ASP A CA 1
ATOM 706 C C . ASP A 1 93 ? -19.574 -0.264 23.788 1.00 68.62 93 ASP A C 1
ATOM 708 O O . ASP A 1 93 ? -18.558 -0.953 23.914 1.00 68.62 93 ASP A O 1
ATOM 712 N N . ARG A 1 94 ? -20.634 -0.451 24.573 1.00 62.53 94 ARG A N 1
ATOM 713 C CA . ARG A 1 94 ? -20.696 -1.452 25.640 1.00 62.53 94 ARG A CA 1
ATOM 714 C C . ARG A 1 94 ? -20.469 -2.875 25.114 1.00 62.53 94 ARG A C 1
ATOM 716 O O . ARG A 1 94 ? -19.869 -3.686 25.814 1.00 62.53 94 ARG A O 1
ATOM 723 N N . ALA A 1 95 ? -20.873 -3.158 23.874 1.00 65.50 95 ALA A N 1
ATOM 724 C CA . ALA A 1 95 ? -20.655 -4.456 23.235 1.00 65.50 95 ALA A CA 1
ATOM 725 C C . ALA A 1 95 ? -19.164 -4.780 23.010 1.00 65.50 95 ALA A C 1
ATOM 727 O O . ALA A 1 95 ? -18.784 -5.951 22.993 1.00 65.50 95 ALA A O 1
ATOM 728 N N . TYR A 1 96 ? -18.305 -3.764 22.874 1.00 64.31 96 TYR A N 1
ATOM 729 C CA . TYR A 1 96 ? -16.857 -3.946 22.752 1.00 64.31 96 TYR A CA 1
ATOM 730 C C . TYR A 1 96 ? -16.233 -4.422 24.074 1.00 64.31 96 TYR A C 1
ATOM 732 O O . TYR A 1 96 ? -15.388 -5.317 24.079 1.00 64.31 96 TYR A O 1
ATOM 740 N N . HIS A 1 97 ? -16.702 -3.881 25.203 1.00 60.50 97 HIS A N 1
ATOM 741 C CA . HIS A 1 97 ? -16.232 -4.232 26.548 1.00 60.50 97 HIS A CA 1
ATOM 742 C C . HIS A 1 97 ? -16.675 -5.619 27.030 1.00 60.50 97 HIS A C 1
ATOM 744 O O . HIS A 1 97 ? -16.040 -6.198 27.906 1.00 60.50 97 HIS A O 1
ATOM 750 N N . GLU A 1 98 ? -17.752 -6.162 26.471 1.00 59.50 98 GLU A N 1
ATOM 751 C CA . GLU A 1 98 ? -18.272 -7.489 26.824 1.00 59.50 98 GLU A CA 1
ATOM 752 C C . GLU A 1 98 ? -17.677 -8.604 25.927 1.00 59.50 98 GLU A C 1
ATOM 754 O O . GLU A 1 98 ? -18.016 -9.779 26.078 1.00 59.50 98 GLU A O 1
ATOM 759 N N . SER A 1 99 ? -16.759 -8.263 25.007 1.00 57.34 99 SER A N 1
ATOM 760 C CA . SER A 1 99 ? -16.119 -9.214 24.090 1.00 57.34 99 SER A CA 1
ATOM 761 C C . SER A 1 99 ? -15.061 -10.080 24.804 1.00 57.34 99 SER A C 1
ATOM 763 O O . SER A 1 99 ? -14.080 -9.542 25.324 1.00 57.34 99 SER A O 1
ATOM 765 N N . PRO A 1 100 ? -15.179 -11.425 24.778 1.00 50.00 100 PRO A N 1
ATOM 766 C CA . PRO A 1 100 ? -14.297 -12.343 25.513 1.00 50.00 100 PRO A CA 1
ATOM 767 C C . PRO A 1 100 ? -12.843 -12.361 25.018 1.00 50.00 100 PRO A C 1
ATOM 769 O O . PRO A 1 100 ? -11.987 -12.971 25.650 1.00 50.00 100 PRO A O 1
ATOM 772 N N . GLU A 1 101 ? -12.551 -11.704 23.896 1.00 56.03 101 GLU A N 1
ATOM 773 C CA . GLU A 1 101 ? -11.217 -11.667 23.305 1.00 56.03 101 GLU A CA 1
ATOM 774 C C . GLU A 1 101 ? -10.434 -10.397 23.653 1.00 56.03 101 GLU A C 1
ATOM 776 O O . GLU A 1 101 ? -9.351 -10.255 23.109 1.00 56.03 101 GLU A O 1
ATOM 781 N N . LEU A 1 102 ? -10.965 -9.445 24.438 1.00 54.28 102 LEU A N 1
ATOM 782 C CA . LEU A 1 102 ? -10.332 -8.144 24.748 1.00 54.28 102 LEU A CA 1
ATOM 783 C C . LEU A 1 102 ? -8.792 -8.194 24.743 1.00 54.28 102 LEU A C 1
ATOM 785 O O . LEU A 1 102 ? -8.186 -8.965 25.486 1.00 54.28 102 LEU A O 1
ATOM 789 N N . LEU A 1 103 ? -8.179 -7.370 23.882 1.00 54.25 103 LEU A N 1
ATOM 790 C CA . LEU A 1 103 ? -6.746 -7.094 23.981 1.00 54.25 103 LEU A CA 1
ATOM 791 C C . LEU A 1 103 ? -6.461 -6.618 25.406 1.00 54.25 103 LEU A C 1
ATOM 793 O O . LEU A 1 103 ? -7.269 -5.869 25.970 1.00 54.25 103 LEU A O 1
ATOM 797 N N . ASP A 1 104 ? -5.337 -7.055 25.969 1.00 58.22 104 ASP A N 1
ATOM 798 C CA . ASP A 1 104 ? -4.936 -6.680 27.325 1.00 58.22 104 ASP A CA 1
ATOM 799 C C . ASP A 1 104 ? -4.971 -5.141 27.440 1.00 58.22 104 ASP A C 1
ATOM 801 O O . ASP A 1 104 ? -4.648 -4.438 26.476 1.00 58.22 104 ASP A O 1
ATOM 805 N N . GLU A 1 105 ? -5.379 -4.566 28.576 1.00 57.34 105 GLU A N 1
ATOM 806 C CA . GLU A 1 105 ? -5.544 -3.100 28.710 1.00 57.34 105 GLU A CA 1
ATOM 807 C C . GLU A 1 105 ? -4.260 -2.340 28.325 1.00 57.34 105 GLU A C 1
ATOM 809 O O . GLU A 1 105 ? -4.292 -1.224 27.799 1.00 57.34 105 GLU A O 1
ATOM 814 N N . LYS A 1 106 ? -3.117 -3.010 28.499 1.00 54.91 106 LYS A N 1
ATOM 815 C CA . LYS A 1 106 ? -1.787 -2.576 28.079 1.00 54.91 106 LYS A CA 1
ATOM 816 C C . LYS A 1 106 ? -1.619 -2.459 26.557 1.00 54.91 106 LYS A C 1
ATOM 818 O O . LYS A 1 106 ? -0.956 -1.533 26.099 1.00 54.91 106 LYS A O 1
ATOM 823 N N . GLU A 1 107 ? -2.199 -3.361 25.769 1.00 56.03 107 GLU A N 1
ATOM 824 C CA . GLU A 1 107 ? -2.164 -3.329 24.299 1.00 56.03 107 GLU A CA 1
ATOM 825 C C . GLU A 1 107 ? -3.070 -2.223 23.742 1.00 56.03 107 GLU A C 1
ATOM 827 O O . GLU A 1 107 ? -2.666 -1.495 22.833 1.00 56.03 107 GLU A O 1
ATOM 832 N N . ASN A 1 108 ? -4.247 -2.016 24.346 1.00 55.94 108 ASN A N 1
ATOM 833 C CA . ASN A 1 108 ? -5.121 -0.884 24.016 1.00 55.94 108 ASN A CA 1
ATOM 834 C C . ASN A 1 108 ? -4.443 0.464 24.325 1.00 55.94 108 ASN A C 1
ATOM 836 O O . ASN A 1 108 ? -4.499 1.382 23.509 1.00 55.94 108 ASN A O 1
ATOM 840 N N . GLY A 1 109 ? -3.717 0.565 25.445 1.00 53.19 109 GLY A N 1
ATOM 841 C CA . GLY A 1 109 ? -2.942 1.762 25.791 1.00 53.19 109 GLY A CA 1
ATOM 842 C C . GLY A 1 109 ? -1.823 2.099 24.792 1.00 53.19 109 GLY A C 1
ATOM 843 O O . GLY A 1 109 ? -1.503 3.272 24.599 1.00 53.19 109 GLY A O 1
ATOM 844 N N . ILE A 1 110 ? -1.255 1.103 24.099 1.00 58.84 110 ILE A N 1
ATOM 845 C CA . ILE A 1 110 ? -0.241 1.322 23.052 1.00 58.84 110 ILE A CA 1
ATOM 846 C C . ILE A 1 110 ? -0.874 1.918 21.789 1.00 58.84 110 ILE A C 1
ATOM 848 O O . ILE A 1 110 ? -0.276 2.801 21.185 1.00 58.84 110 ILE A O 1
ATOM 852 N N . LEU A 1 111 ? -2.078 1.487 21.404 1.00 58.62 111 LEU A N 1
ATOM 853 C CA . LEU A 1 111 ? -2.794 2.045 20.247 1.00 58.62 111 LEU A CA 1
ATOM 854 C C . LEU A 1 111 ? -3.267 3.489 20.482 1.00 58.62 111 LEU A C 1
ATOM 856 O O . LEU A 1 111 ? -3.412 4.241 19.518 1.00 58.62 111 LEU A O 1
ATOM 860 N N . GLU A 1 112 ? -3.507 3.855 21.744 1.00 55.03 112 GLU A N 1
ATOM 861 C CA . GLU A 1 112 ? -4.080 5.144 22.158 1.00 55.03 112 GLU A CA 1
ATOM 862 C C . GLU A 1 112 ? -3.050 6.195 22.577 1.00 55.03 112 GLU A C 1
ATOM 864 O O . GLU A 1 112 ? -3.309 7.390 22.448 1.00 55.03 112 GLU A O 1
ATOM 869 N N . SER A 1 113 ? -1.889 5.787 23.094 1.00 54.16 113 SER A N 1
ATOM 870 C CA . SER A 1 113 ? -0.899 6.752 23.578 1.00 54.16 113 SER A CA 1
ATOM 871 C C . SER A 1 113 ? -0.285 7.577 22.434 1.00 54.16 113 SER A C 1
ATOM 873 O O . SER A 1 113 ? -0.052 7.078 21.332 1.00 54.16 113 SER A O 1
ATOM 875 N N . GLU A 1 114 ? 0.085 8.836 22.699 1.00 47.56 114 GLU A N 1
ATOM 876 C CA . GLU A 1 114 ? 0.981 9.606 21.813 1.00 47.56 114 GLU A CA 1
ATOM 877 C C . GLU A 1 114 ? 2.327 8.876 21.610 1.00 47.56 114 GLU A C 1
ATOM 879 O O . GLU A 1 114 ? 2.930 8.944 20.540 1.00 47.56 114 GLU A O 1
ATOM 884 N N . ASN A 1 115 ? 2.734 8.056 22.586 1.00 41.28 115 ASN A N 1
ATOM 885 C CA . ASN A 1 115 ? 3.838 7.098 22.480 1.00 41.28 115 ASN A CA 1
ATOM 886 C C . ASN A 1 115 ? 3.544 5.886 21.580 1.00 41.28 115 ASN A C 1
ATOM 888 O O . ASN A 1 115 ? 4.445 5.083 21.390 1.00 41.28 115 ASN A O 1
ATOM 892 N N . GLY A 1 116 ? 2.330 5.736 21.050 1.00 44.34 116 GLY A N 1
ATOM 893 C CA . GLY A 1 116 ? 1.922 4.856 19.950 1.00 44.34 116 GLY A CA 1
ATOM 894 C C . GLY A 1 116 ? 1.858 5.592 18.607 1.00 44.34 116 GLY A C 1
ATOM 895 O O . GLY A 1 116 ? 2.150 5.007 17.560 1.00 44.34 116 GLY A O 1
ATOM 896 N N . MET A 1 117 ? 1.604 6.909 18.627 1.00 44.62 117 MET A N 1
ATOM 897 C CA . MET A 1 117 ? 1.806 7.762 17.454 1.00 44.62 117 MET A CA 1
ATOM 898 C C . MET A 1 117 ? 3.272 7.838 17.041 1.00 44.62 117 MET A C 1
ATOM 900 O O . MET A 1 117 ? 3.537 7.708 15.852 1.00 44.62 117 MET A O 1
ATOM 904 N N . VAL A 1 118 ? 4.203 8.017 17.984 1.00 48.41 118 VAL A N 1
ATOM 905 C CA . VAL A 1 118 ? 5.648 8.086 17.694 1.00 48.41 118 VAL A CA 1
ATOM 906 C C . VAL A 1 118 ? 6.172 6.786 17.042 1.00 48.41 118 VAL A C 1
ATOM 908 O O . VAL A 1 118 ? 6.898 6.879 16.056 1.00 48.41 118 VAL A O 1
ATOM 911 N N . PRO A 1 119 ? 5.768 5.572 17.471 1.00 54.56 119 PRO A N 1
ATOM 912 C CA . PRO A 1 119 ? 6.027 4.325 16.764 1.00 54.56 119 PRO A CA 1
ATOM 913 C C . PRO A 1 119 ? 5.392 4.265 15.387 1.00 54.56 119 PRO A C 1
ATOM 915 O O . PRO A 1 119 ? 6.059 3.813 14.472 1.00 54.56 119 PRO A O 1
ATOM 918 N N . ILE A 1 120 ? 4.142 4.700 15.197 1.00 55.47 120 ILE A N 1
ATOM 919 C CA . ILE A 1 120 ? 3.484 4.589 13.886 1.00 55.47 120 ILE A CA 1
ATOM 920 C C . ILE A 1 120 ? 4.056 5.595 12.887 1.00 55.47 120 ILE A C 1
ATOM 922 O O . ILE A 1 120 ? 4.274 5.217 11.743 1.00 55.47 120 ILE A O 1
ATOM 926 N N . THR A 1 121 ? 4.343 6.838 13.284 1.00 57.81 121 THR A N 1
ATOM 927 C CA . THR A 1 121 ? 5.014 7.806 12.402 1.00 57.81 121 THR A CA 1
ATOM 928 C C . THR A 1 121 ? 6.447 7.382 12.109 1.00 57.81 121 THR A C 1
ATOM 930 O O . THR A 1 121 ? 6.862 7.464 10.961 1.00 57.81 121 THR A O 1
ATOM 933 N N . TRP A 1 122 ? 7.178 6.833 13.083 1.00 61.19 122 TRP A N 1
ATOM 934 C CA . TRP A 1 122 ? 8.520 6.295 12.853 1.00 61.19 122 TRP A CA 1
ATOM 935 C C . TRP A 1 122 ? 8.521 5.026 11.985 1.00 61.19 122 TRP A C 1
ATOM 937 O O . TRP A 1 122 ? 9.361 4.900 11.096 1.00 61.19 122 TRP A O 1
ATOM 947 N N . ILE A 1 123 ? 7.570 4.107 12.193 1.00 62.78 123 ILE A N 1
ATOM 948 C CA . ILE A 1 123 ? 7.337 2.928 11.343 1.00 62.78 123 ILE A CA 1
ATOM 949 C C . ILE A 1 123 ? 7.002 3.389 9.931 1.00 62.78 123 ILE A C 1
ATOM 951 O O . ILE A 1 123 ? 7.601 2.914 8.974 1.00 62.78 123 ILE A O 1
ATOM 955 N N . LYS A 1 124 ? 6.097 4.353 9.798 1.00 65.19 124 LYS A N 1
ATOM 956 C CA . LYS A 1 124 ? 5.715 4.917 8.513 1.00 65.19 124 LYS A CA 1
ATOM 957 C C . LYS A 1 124 ? 6.924 5.544 7.814 1.00 65.19 124 LYS A C 1
ATOM 959 O O . LYS A 1 124 ? 7.294 5.114 6.736 1.00 65.19 124 LYS A O 1
ATOM 964 N N . GLU A 1 125 ? 7.615 6.483 8.450 1.00 68.94 125 GLU A N 1
ATOM 965 C CA . GLU A 1 125 ? 8.727 7.206 7.822 1.00 68.94 125 GLU A CA 1
ATOM 966 C C . GLU A 1 125 ? 9.960 6.330 7.583 1.00 68.94 125 GLU A C 1
ATOM 968 O O . GLU A 1 125 ? 10.626 6.488 6.571 1.00 68.94 125 GLU A O 1
ATOM 973 N N . THR A 1 126 ? 10.290 5.392 8.473 1.00 68.44 126 THR A N 1
ATOM 974 C CA . THR A 1 126 ? 11.527 4.601 8.346 1.00 68.44 126 THR A CA 1
ATOM 975 C C . THR A 1 126 ? 11.301 3.289 7.604 1.00 68.44 126 THR A C 1
ATOM 977 O O . THR A 1 126 ? 12.116 2.912 6.761 1.00 68.44 126 THR A O 1
ATOM 980 N N . ILE A 1 127 ? 10.216 2.569 7.905 1.00 72.56 127 ILE A N 1
ATOM 981 C CA . ILE A 1 127 ? 9.956 1.246 7.324 1.00 72.56 127 ILE A CA 1
ATOM 982 C C . ILE A 1 127 ? 9.323 1.379 5.940 1.00 72.56 127 ILE A C 1
ATOM 984 O O . ILE A 1 127 ? 9.728 0.629 5.051 1.00 72.56 127 ILE A O 1
ATOM 988 N N . GLU A 1 128 ? 8.407 2.331 5.705 1.00 79.50 128 GLU A N 1
ATOM 989 C CA . GLU A 1 128 ? 7.900 2.535 4.338 1.00 79.50 128 GLU A CA 1
ATOM 990 C C . GLU A 1 128 ? 9.019 2.981 3.413 1.00 79.50 128 GLU A C 1
ATOM 992 O O . GLU A 1 128 ? 9.178 2.383 2.355 1.00 79.50 128 GLU A O 1
ATOM 997 N N . ASP A 1 129 ? 9.848 3.943 3.829 1.00 79.06 129 ASP A N 1
ATOM 998 C CA . ASP A 1 129 ? 10.983 4.382 3.019 1.00 79.06 129 ASP A CA 1
ATOM 999 C C . ASP A 1 129 ? 11.990 3.227 2.809 1.00 79.06 129 ASP A C 1
ATOM 1001 O O . ASP A 1 129 ? 12.473 3.017 1.696 1.00 79.06 129 ASP A O 1
ATOM 1005 N N . ALA A 1 130 ? 12.272 2.398 3.822 1.00 81.06 130 ALA A N 1
ATOM 1006 C CA . ALA A 1 130 ? 13.131 1.222 3.646 1.00 81.06 130 ALA A CA 1
ATOM 1007 C C . ALA A 1 130 ? 12.572 0.226 2.622 1.00 81.06 130 ALA A C 1
ATOM 1009 O O . ALA A 1 130 ? 13.297 -0.232 1.735 1.00 81.06 130 ALA A O 1
ATOM 1010 N N . ILE A 1 131 ? 11.285 -0.106 2.729 1.00 84.88 131 ILE A N 1
ATOM 1011 C CA . ILE A 1 131 ? 10.617 -1.039 1.820 1.00 84.88 131 ILE A CA 1
ATOM 1012 C C . ILE A 1 131 ? 10.531 -0.435 0.419 1.00 84.88 131 ILE A C 1
ATOM 1014 O O . ILE A 1 131 ? 10.839 -1.124 -0.551 1.00 84.88 131 ILE A O 1
ATOM 1018 N N . GLU A 1 132 ? 10.181 0.842 0.292 1.00 86.88 132 GLU A N 1
ATOM 1019 C CA . GLU A 1 132 ? 10.100 1.567 -0.976 1.00 86.88 132 GLU A CA 1
ATOM 1020 C C . GLU A 1 132 ? 11.467 1.603 -1.675 1.00 86.88 132 GLU A C 1
ATOM 1022 O O . GLU A 1 132 ? 11.576 1.270 -2.859 1.00 86.88 132 GLU A O 1
ATOM 1027 N N . PHE A 1 133 ? 12.537 1.912 -0.938 1.00 86.56 133 PHE A N 1
ATOM 1028 C CA . PHE A 1 133 ? 13.897 1.866 -1.465 1.00 86.56 133 PHE A CA 1
ATOM 1029 C C . PHE A 1 133 ? 14.262 0.463 -1.947 1.00 86.56 133 PHE A C 1
ATOM 1031 O O . PHE A 1 133 ? 14.705 0.292 -3.085 1.00 86.56 133 PHE A O 1
ATOM 1038 N N . CYS A 1 134 ? 14.072 -0.548 -1.099 1.00 87.75 134 CYS A N 1
ATOM 1039 C CA . CYS A 1 134 ? 14.399 -1.927 -1.435 1.00 87.75 134 CYS A CA 1
ATOM 1040 C C . CYS A 1 134 ? 13.600 -2.409 -2.649 1.00 87.75 134 CYS A C 1
ATOM 1042 O O . CYS A 1 134 ? 14.159 -3.044 -3.532 1.00 87.75 134 CYS A O 1
ATOM 1044 N N . THR A 1 135 ? 12.316 -2.085 -2.747 1.00 89.50 135 THR A N 1
ATOM 1045 C CA . THR A 1 135 ? 11.448 -2.584 -3.821 1.00 89.50 135 THR A CA 1
ATOM 1046 C C . THR A 1 135 ? 11.649 -1.840 -5.141 1.00 89.50 135 THR A C 1
ATOM 1048 O O . THR A 1 135 ? 11.677 -2.481 -6.192 1.00 89.50 135 THR A O 1
ATOM 1051 N N . TRP A 1 136 ? 11.834 -0.519 -5.129 1.00 91.31 136 TRP A N 1
ATOM 1052 C CA . TRP A 1 136 ? 11.831 0.294 -6.353 1.00 91.31 136 TRP A CA 1
ATOM 1053 C C . TRP A 1 136 ? 13.205 0.829 -6.762 1.00 91.31 136 TRP A C 1
ATOM 1055 O O . TRP A 1 136 ? 13.485 0.978 -7.957 1.00 91.31 136 TRP A O 1
ATOM 1065 N N . VAL A 1 137 ? 14.089 1.093 -5.800 1.00 89.69 137 VAL A N 1
ATOM 1066 C CA . VAL A 1 137 ? 15.400 1.706 -6.060 1.00 89.69 137 VAL A CA 1
ATOM 1067 C C . VAL A 1 137 ? 16.500 0.651 -6.145 1.00 89.69 137 VAL A C 1
ATOM 1069 O O . VAL A 1 137 ? 17.281 0.668 -7.102 1.00 89.69 137 VAL A O 1
ATOM 1072 N N . TYR A 1 138 ? 16.553 -0.283 -5.191 1.00 88.75 138 TYR A N 1
ATOM 1073 C CA . TYR A 1 138 ? 17.617 -1.280 -5.114 1.00 88.75 138 TYR A CA 1
ATOM 1074 C C . TYR A 1 138 ? 17.575 -2.244 -6.321 1.00 88.75 138 TYR A C 1
ATOM 1076 O O . TYR A 1 138 ? 16.570 -2.935 -6.520 1.00 88.75 138 TYR A O 1
ATOM 1084 N N . PRO A 1 139 ? 18.636 -2.314 -7.157 1.00 89.44 139 PRO A N 1
ATOM 1085 C CA . PRO A 1 139 ? 18.562 -2.977 -8.461 1.00 89.44 139 PRO A CA 1
ATOM 1086 C C . PRO A 1 139 ? 18.174 -4.457 -8.423 1.00 89.44 139 PRO A C 1
ATOM 1088 O O . PRO A 1 139 ? 17.352 -4.874 -9.241 1.00 89.44 139 PRO A O 1
ATOM 1091 N N . SER A 1 140 ? 18.743 -5.238 -7.499 1.00 91.25 140 SER A N 1
ATOM 1092 C CA . SER A 1 140 ? 18.504 -6.686 -7.433 1.00 91.25 140 SER A CA 1
ATOM 1093 C C . SER A 1 140 ? 17.061 -6.986 -7.045 1.00 91.25 140 SER A C 1
ATOM 1095 O O . SER A 1 140 ? 16.360 -7.667 -7.786 1.00 91.25 140 SER A O 1
ATOM 1097 N N . CYS A 1 141 ? 16.563 -6.369 -5.971 1.00 91.81 141 CYS A N 1
ATOM 1098 C CA . CYS A 1 141 ? 15.168 -6.511 -5.555 1.00 91.81 141 CYS A CA 1
ATOM 1099 C C . CYS A 1 141 ? 14.190 -6.028 -6.636 1.00 91.81 141 CYS A C 1
ATOM 1101 O O . CYS A 1 141 ? 13.212 -6.715 -6.928 1.00 91.81 141 CYS A O 1
ATOM 1103 N N . TYR A 1 142 ? 14.467 -4.901 -7.302 1.00 93.38 142 TYR A N 1
ATOM 1104 C CA . TYR A 1 142 ? 13.597 -4.428 -8.379 1.00 93.38 142 TYR A CA 1
ATOM 1105 C C . TYR A 1 142 ? 13.529 -5.411 -9.558 1.00 93.38 142 TYR A C 1
ATOM 1107 O O . TYR A 1 142 ? 12.454 -5.633 -10.125 1.00 93.38 142 TYR A O 1
ATOM 1115 N N . LYS A 1 143 ? 14.668 -5.992 -9.952 1.00 93.62 143 LYS A N 1
ATOM 1116 C CA . LYS A 1 143 ? 14.762 -6.903 -11.101 1.00 93.62 143 LYS A CA 1
ATOM 1117 C C . LYS A 1 143 ? 14.199 -8.291 -10.793 1.00 93.62 143 LYS A C 1
ATOM 1119 O O . LYS A 1 143 ? 13.511 -8.851 -11.641 1.00 93.62 143 LYS A O 1
ATOM 1124 N N . GLU A 1 144 ? 14.505 -8.828 -9.618 1.00 92.81 144 GLU A N 1
ATOM 1125 C CA . GLU A 1 144 ? 14.239 -10.226 -9.256 1.00 92.81 144 GLU A CA 1
ATOM 1126 C C . GLU A 1 144 ? 12.903 -10.408 -8.534 1.00 92.81 144 GLU A C 1
ATOM 1128 O O . GLU A 1 144 ? 12.288 -11.459 -8.664 1.00 92.81 144 GLU A O 1
ATOM 1133 N N . PHE A 1 145 ? 12.408 -9.384 -7.831 1.00 92.31 145 PHE A N 1
ATOM 1134 C CA . PHE A 1 145 ? 11.169 -9.475 -7.059 1.00 92.31 145 PHE A CA 1
ATOM 1135 C C . PHE A 1 145 ? 10.084 -8.518 -7.563 1.00 92.31 145 PHE A C 1
ATOM 1137 O O . PHE A 1 145 ? 9.008 -8.960 -7.974 1.00 92.31 145 PHE A O 1
ATOM 1144 N N . THR A 1 146 ? 10.352 -7.211 -7.594 1.00 93.19 146 THR A N 1
ATOM 1145 C CA . THR A 1 146 ? 9.315 -6.203 -7.876 1.00 93.19 146 THR A CA 1
ATOM 1146 C C . THR A 1 146 ? 8.807 -6.302 -9.311 1.00 93.19 146 THR A C 1
ATOM 1148 O O . THR A 1 146 ? 7.606 -6.395 -9.539 1.00 93.19 146 THR A O 1
ATOM 1151 N N . THR A 1 147 ? 9.698 -6.338 -10.305 1.00 94.31 147 THR A N 1
ATOM 1152 C CA . THR A 1 147 ? 9.298 -6.377 -11.721 1.00 94.31 147 THR A CA 1
ATOM 1153 C C . THR A 1 147 ? 8.463 -7.619 -12.065 1.00 94.31 147 THR A C 1
ATOM 1155 O O . THR A 1 147 ? 7.390 -7.442 -12.652 1.00 94.31 147 THR A O 1
ATOM 1158 N N . PRO A 1 148 ? 8.879 -8.857 -11.717 1.00 94.31 148 PRO A N 1
ATOM 1159 C CA . PRO A 1 148 ? 8.073 -10.050 -11.978 1.00 94.31 148 PRO A CA 1
ATOM 1160 C C . PRO A 1 148 ? 6.711 -10.000 -11.283 1.00 94.31 148 PRO A C 1
ATOM 1162 O O . PRO A 1 148 ? 5.690 -10.238 -11.930 1.00 94.31 148 PRO A O 1
ATOM 1165 N N . THR A 1 149 ? 6.687 -9.611 -10.006 1.00 94.38 149 THR A N 1
ATOM 1166 C CA . THR A 1 149 ? 5.459 -9.513 -9.207 1.00 94.38 149 THR A CA 1
ATOM 1167 C C . THR A 1 149 ? 4.474 -8.521 -9.827 1.00 94.38 149 THR A C 1
ATOM 1169 O O . THR A 1 149 ? 3.319 -8.847 -10.096 1.00 94.38 149 THR A O 1
ATOM 1172 N N . MET A 1 150 ? 4.931 -7.315 -10.159 1.00 93.00 150 MET A N 1
ATOM 1173 C CA . MET A 1 150 ? 4.086 -6.269 -10.739 1.00 93.00 150 MET A CA 1
ATOM 1174 C C . MET A 1 150 ? 3.585 -6.628 -12.143 1.00 93.00 150 MET A C 1
ATOM 1176 O O . MET A 1 150 ? 2.434 -6.349 -12.470 1.00 93.00 150 MET A O 1
ATOM 1180 N N . ARG A 1 151 ? 4.408 -7.284 -12.973 1.00 93.38 151 ARG A N 1
ATOM 1181 C CA . ARG A 1 151 ? 4.001 -7.726 -14.320 1.00 93.38 151 ARG A CA 1
ATOM 1182 C C . ARG A 1 151 ? 2.929 -8.809 -14.300 1.00 93.38 151 ARG A C 1
ATOM 1184 O O . ARG A 1 151 ? 2.110 -8.832 -15.212 1.00 93.38 151 ARG A O 1
ATOM 1191 N N . ARG A 1 152 ? 2.931 -9.679 -13.285 1.00 92.94 152 ARG A N 1
ATOM 1192 C CA . ARG A 1 152 ? 1.873 -10.683 -13.068 1.00 92.94 152 ARG A CA 1
ATOM 1193 C C . ARG A 1 152 ? 0.565 -10.059 -12.585 1.00 92.94 152 ARG A C 1
ATOM 1195 O O . ARG A 1 152 ? -0.497 -10.635 -12.781 1.00 92.94 152 ARG A O 1
ATOM 1202 N N . SER A 1 153 ? 0.657 -8.893 -11.956 1.00 93.19 153 SER A N 1
ATOM 1203 C CA . SER A 1 153 ? -0.443 -8.282 -11.208 1.00 93.19 153 SER A CA 1
ATOM 1204 C C . SER A 1 153 ? -1.164 -7.185 -11.984 1.00 93.19 153 SER A C 1
ATOM 1206 O O . SER A 1 153 ? -2.374 -7.021 -11.855 1.00 93.19 153 SER A O 1
ATOM 1208 N N . ILE A 1 154 ? -0.425 -6.442 -12.810 1.00 91.56 154 ILE A N 1
ATOM 1209 C CA . ILE A 1 154 ? -0.958 -5.369 -13.645 1.00 91.56 154 ILE A CA 1
ATOM 1210 C C . ILE A 1 154 ? -1.063 -5.864 -15.099 1.00 91.56 154 ILE A C 1
ATOM 1212 O O . ILE A 1 154 ? -0.084 -6.399 -15.634 1.00 91.56 154 ILE A O 1
ATOM 1216 N N . PRO A 1 155 ? -2.203 -5.640 -15.781 1.00 90.62 155 PRO A N 1
ATOM 1217 C CA . PRO A 1 155 ? -2.371 -6.000 -17.183 1.00 90.62 155 PRO A CA 1
ATOM 1218 C C . PRO A 1 155 ? -1.361 -5.319 -18.114 1.00 90.62 155 PRO A C 1
ATOM 1220 O O . PRO A 1 155 ? -0.940 -4.177 -17.911 1.00 90.62 155 PRO A O 1
ATOM 1223 N N . PHE A 1 156 ? -1.011 -6.008 -19.196 1.00 87.62 156 PHE A N 1
ATOM 1224 C CA . PHE A 1 156 ? -0.297 -5.405 -20.318 1.00 87.62 156 PHE A CA 1
ATOM 1225 C C . PHE A 1 156 ? -1.234 -4.469 -21.111 1.00 87.62 156 PHE A C 1
ATOM 1227 O O . PHE A 1 156 ? -2.397 -4.827 -21.298 1.00 87.62 156 PHE A O 1
ATOM 1234 N N . PRO A 1 157 ? -0.772 -3.300 -21.609 1.00 88.06 157 PRO A N 1
ATOM 1235 C CA . PRO A 1 157 ? 0.581 -2.729 -21.506 1.00 88.06 157 PRO A CA 1
ATOM 1236 C C . PRO A 1 157 ? 0.810 -1.829 -20.280 1.00 88.06 157 PRO A C 1
ATOM 1238 O O . PRO A 1 157 ? 1.902 -1.283 -20.111 1.00 88.06 157 PRO A O 1
ATOM 1241 N N . VAL A 1 158 ? -0.203 -1.665 -19.424 1.00 86.88 158 VAL A N 1
ATOM 1242 C CA . VAL A 1 158 ? -0.188 -0.748 -18.270 1.00 86.88 158 VAL A CA 1
ATOM 1243 C C . VAL A 1 158 ? 0.990 -1.031 -17.338 1.00 86.88 158 VAL A C 1
ATOM 1245 O O . VAL A 1 158 ? 1.625 -0.100 -16.845 1.00 86.88 158 VAL A O 1
ATOM 1248 N N . ASN A 1 159 ? 1.340 -2.306 -17.153 1.00 90.31 159 ASN A N 1
ATOM 1249 C CA . ASN A 1 159 ? 2.447 -2.711 -16.290 1.00 90.31 159 ASN A CA 1
ATOM 1250 C C . ASN A 1 159 ? 3.805 -2.100 -16.683 1.00 90.31 159 ASN A C 1
ATOM 1252 O O . ASN A 1 159 ? 4.544 -1.684 -15.797 1.00 90.31 159 ASN A O 1
ATOM 1256 N N . TYR A 1 160 ? 4.132 -1.984 -17.975 1.00 88.50 160 TYR A N 1
ATOM 1257 C CA . TYR A 1 160 ? 5.402 -1.413 -18.439 1.00 88.50 160 TYR A CA 1
ATOM 1258 C C . TYR A 1 160 ? 5.481 0.085 -18.172 1.00 88.50 160 TYR A C 1
ATOM 1260 O O . TYR A 1 160 ? 6.514 0.578 -17.715 1.00 88.50 160 TYR A O 1
ATOM 1268 N N . ILE A 1 161 ? 4.391 0.797 -18.462 1.00 89.75 161 ILE A N 1
ATOM 1269 C CA . ILE A 1 161 ? 4.309 2.245 -18.269 1.00 89.75 161 ILE A CA 1
ATOM 1270 C C . ILE A 1 161 ? 4.415 2.550 -16.777 1.00 89.75 161 ILE A C 1
ATOM 1272 O O . ILE A 1 161 ? 5.295 3.311 -16.381 1.00 89.75 161 ILE A O 1
ATOM 1276 N N . TYR A 1 162 ? 3.600 1.876 -15.960 1.00 89.12 162 TYR A N 1
ATOM 1277 C CA . TYR A 1 162 ? 3.575 2.063 -14.514 1.00 89.12 162 TYR A CA 1
ATOM 1278 C C . TYR A 1 162 ? 4.922 1.742 -13.859 1.00 89.12 162 TYR A C 1
ATOM 1280 O O . TYR A 1 162 ? 5.463 2.560 -13.121 1.00 89.12 162 TYR A O 1
ATOM 1288 N N . LEU A 1 163 ? 5.514 0.581 -14.168 1.00 91.44 163 LEU A N 1
ATOM 1289 C CA . LEU A 1 163 ? 6.804 0.177 -13.601 1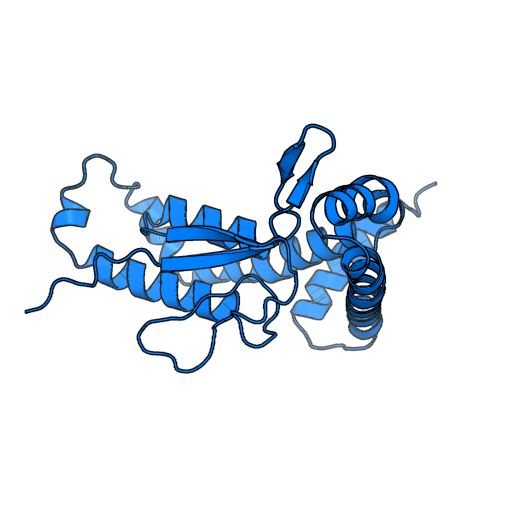.00 91.44 163 LEU A CA 1
ATOM 1290 C C . LEU A 1 163 ? 7.912 1.191 -13.884 1.00 91.44 163 LEU A C 1
ATOM 1292 O O . LEU A 1 163 ? 8.771 1.409 -13.029 1.00 91.44 163 LEU A O 1
ATOM 1296 N N . ARG A 1 164 ? 7.914 1.782 -15.083 1.00 90.75 164 ARG A N 1
ATOM 1297 C CA . ARG A 1 164 ? 8.906 2.780 -15.483 1.00 90.75 164 ARG A CA 1
ATOM 1298 C C . ARG A 1 164 ? 8.651 4.122 -14.805 1.00 90.75 164 ARG A C 1
ATOM 1300 O O . ARG A 1 164 ? 9.595 4.694 -14.265 1.00 90.75 164 ARG A O 1
ATOM 1307 N N . SER A 1 165 ? 7.418 4.628 -14.856 1.00 90.19 165 SER A N 1
ATOM 1308 C CA . SER A 1 165 ? 7.076 5.943 -14.306 1.00 90.19 165 SER A CA 1
ATOM 1309 C C . SER A 1 165 ? 7.222 5.964 -12.790 1.00 90.19 165 SER A C 1
ATOM 1311 O O . SER A 1 165 ? 7.890 6.845 -12.261 1.00 90.19 165 SER A O 1
ATOM 1313 N N . HIS A 1 166 ? 6.694 4.950 -12.105 1.00 90.06 166 HIS A N 1
ATOM 1314 C CA . HIS A 1 166 ? 6.708 4.893 -10.648 1.00 90.06 166 HIS A CA 1
ATOM 1315 C C . HIS A 1 166 ? 8.120 4.668 -10.095 1.00 90.06 166 HIS A C 1
ATOM 1317 O O . HIS A 1 166 ? 8.535 5.313 -9.136 1.00 90.06 166 HIS A O 1
ATOM 1323 N N . ARG A 1 167 ? 8.938 3.843 -10.767 1.00 91.69 167 ARG A N 1
ATOM 1324 C CA . ARG A 1 167 ? 10.360 3.731 -10.412 1.00 91.69 167 ARG A CA 1
ATOM 1325 C C . ARG A 1 167 ? 11.094 5.062 -10.560 1.00 91.69 167 ARG A C 1
ATOM 1327 O O . ARG A 1 167 ? 11.930 5.380 -9.720 1.00 91.69 167 ARG A O 1
ATOM 1334 N N . ALA A 1 168 ? 10.837 5.805 -11.637 1.00 89.56 168 ALA A N 1
ATOM 1335 C CA . ALA A 1 168 ? 11.485 7.092 -11.868 1.00 89.56 168 ALA A CA 1
ATOM 1336 C C . ALA A 1 168 ? 11.071 8.130 -10.813 1.00 89.56 168 ALA A C 1
ATOM 1338 O O . ALA A 1 168 ? 11.934 8.834 -10.293 1.00 89.56 168 ALA A O 1
ATOM 1339 N N . GLU A 1 169 ? 9.785 8.174 -10.465 1.00 89.00 169 GLU A N 1
ATOM 1340 C CA . GLU A 1 169 ? 9.225 9.005 -9.395 1.00 89.00 169 GLU A CA 1
ATOM 1341 C C . GLU A 1 169 ? 9.905 8.725 -8.048 1.00 89.00 169 GLU A C 1
ATOM 1343 O O . GLU A 1 169 ? 10.472 9.633 -7.437 1.00 89.00 169 GLU A O 1
ATOM 1348 N N . ILE A 1 170 ? 9.951 7.458 -7.630 1.00 87.75 170 ILE A N 1
ATOM 1349 C CA . ILE A 1 170 ? 10.587 7.067 -6.369 1.00 87.75 170 ILE A CA 1
ATOM 1350 C C . ILE A 1 170 ? 12.089 7.367 -6.417 1.00 87.75 170 ILE A C 1
ATOM 1352 O O . ILE A 1 170 ? 12.626 8.017 -5.524 1.00 87.75 170 ILE A O 1
ATOM 1356 N N . ALA A 1 171 ? 12.798 6.977 -7.478 1.00 87.44 171 ALA A N 1
ATOM 1357 C CA . ALA A 1 171 ? 14.227 7.270 -7.596 1.00 87.44 171 ALA A CA 1
ATOM 1358 C C . ALA A 1 171 ? 14.525 8.781 -7.517 1.00 87.44 171 ALA A C 1
ATOM 1360 O O . ALA A 1 171 ? 15.541 9.180 -6.943 1.00 87.44 171 ALA A O 1
ATOM 1361 N N . HIS A 1 172 ? 13.634 9.624 -8.049 1.00 85.94 172 HIS A N 1
ATOM 1362 C CA . HIS A 1 172 ? 13.726 11.075 -7.936 1.00 85.94 172 HIS A CA 1
ATOM 1363 C C . HIS A 1 172 ? 13.500 11.560 -6.495 1.00 85.94 172 HIS A C 1
ATOM 1365 O O . HIS A 1 172 ? 14.342 12.303 -5.984 1.00 85.94 172 HIS A O 1
ATOM 1371 N N . LYS A 1 173 ? 12.456 11.070 -5.804 1.00 83.44 173 LYS A N 1
ATOM 1372 C CA . LYS A 1 173 ? 12.202 11.326 -4.368 1.00 83.44 173 LYS A CA 1
ATOM 1373 C C . LYS A 1 173 ? 13.445 11.025 -3.519 1.00 83.44 173 LYS A C 1
ATOM 1375 O O . LYS A 1 173 ? 13.819 11.816 -2.654 1.00 83.44 173 LYS A O 1
ATOM 1380 N N . TRP A 1 174 ? 14.131 9.918 -3.804 1.00 79.50 174 TRP A N 1
ATOM 1381 C CA . TRP A 1 174 ? 15.348 9.493 -3.099 1.00 79.50 174 TRP A CA 1
ATOM 1382 C C . TRP A 1 174 ? 16.608 10.293 -3.463 1.00 79.50 174 TRP A C 1
ATOM 1384 O O . TRP A 1 174 ? 17.571 10.328 -2.689 1.00 79.50 174 TRP A O 1
ATOM 1394 N N . LYS A 1 175 ? 16.618 10.947 -4.629 1.00 79.00 175 LYS A N 1
ATOM 1395 C CA . LYS A 1 175 ? 17.688 11.858 -5.056 1.00 79.00 175 LYS A CA 1
ATOM 1396 C C . LYS A 1 175 ? 17.512 13.267 -4.481 1.00 79.00 175 LYS A C 1
ATOM 1398 O O . LYS A 1 175 ? 18.508 13.931 -4.239 1.00 79.00 175 LYS A O 1
ATOM 1403 N N . GLN A 1 176 ? 16.285 13.729 -4.249 1.00 74.00 176 GLN A N 1
ATOM 1404 C CA . GLN A 1 176 ? 16.034 15.055 -3.666 1.00 74.00 176 GLN A CA 1
ATOM 1405 C C . GLN A 1 176 ? 16.320 15.095 -2.158 1.00 74.00 176 GLN A C 1
ATOM 1407 O O . GLN A 1 176 ? 16.937 16.043 -1.680 1.00 74.00 176 GLN A O 1
ATOM 1412 N N . SER A 1 177 ? 16.018 14.018 -1.424 1.00 61.88 177 SER A N 1
ATOM 1413 C CA . SER A 1 177 ? 16.283 13.912 0.024 1.00 61.88 177 SER A CA 1
ATOM 1414 C C . SER A 1 177 ? 17.755 13.992 0.442 1.00 61.88 177 SER A C 1
ATOM 1416 O O . SER A 1 177 ? 18.058 14.083 1.631 1.00 61.88 177 SER A O 1
ATOM 1418 N N . THR A 1 178 ? 18.700 13.925 -0.500 1.00 55.78 178 THR A N 1
ATOM 1419 C CA . THR A 1 178 ? 20.121 14.149 -0.189 1.00 55.78 178 THR A CA 1
ATOM 1420 C C . THR A 1 178 ? 20.486 15.624 -0.073 1.00 55.78 178 THR A C 1
ATOM 1422 O O . THR A 1 178 ? 21.537 15.915 0.485 1.00 55.78 178 THR A O 1
ATOM 1425 N N . ASN A 1 179 ? 19.645 16.531 -0.576 1.00 54.69 179 ASN A N 1
ATOM 1426 C CA . ASN A 1 179 ? 19.981 17.948 -0.706 1.00 54.69 179 ASN A CA 1
ATOM 1427 C C . ASN A 1 179 ? 19.264 18.840 0.318 1.00 54.69 179 ASN A C 1
ATOM 1429 O O . ASN A 1 179 ? 19.635 19.998 0.466 1.00 54.69 179 ASN A O 1
ATOM 1433 N N . GLU A 1 180 ? 18.269 18.313 1.032 1.00 53.66 180 GLU A N 1
ATOM 1434 C CA . GLU A 1 180 ? 17.497 19.063 2.025 1.00 53.66 180 GLU A CA 1
ATOM 1435 C C . GLU A 1 180 ? 17.984 18.723 3.443 1.00 53.66 180 GLU A C 1
ATOM 1437 O O . GLU A 1 180 ? 17.970 17.563 3.867 1.00 53.66 180 GLU A O 1
ATOM 1442 N N . GLU A 1 181 ? 18.473 19.734 4.164 1.00 49.25 181 GLU A N 1
ATOM 1443 C CA . GLU A 1 181 ? 18.761 19.692 5.600 1.00 49.25 181 GLU A CA 1
ATOM 1444 C C . GLU A 1 181 ? 17.567 20.302 6.342 1.00 49.25 181 GLU A C 1
ATOM 1446 O O . GLU A 1 181 ? 17.387 21.515 6.333 1.00 49.25 181 GLU A O 1
ATOM 1451 N N . GLY A 1 182 ? 16.719 19.467 6.951 1.00 52.38 182 GLY A N 1
ATOM 1452 C CA . GLY A 1 182 ? 15.629 19.958 7.807 1.00 52.38 182 GLY A CA 1
ATOM 1453 C C . GLY A 1 182 ? 14.385 19.076 7.892 1.00 52.38 182 GLY A C 1
ATOM 1454 O O . GLY A 1 182 ? 13.601 19.254 8.815 1.00 52.38 182 GLY A O 1
ATOM 1455 N N . ASP A 1 183 ? 14.206 18.115 6.983 1.00 54.59 183 ASP A N 1
ATOM 1456 C CA . ASP A 1 183 ? 13.022 17.247 6.961 1.00 54.59 183 ASP A CA 1
ATOM 1457 C C . ASP A 1 183 ? 13.266 15.929 7.732 1.00 54.59 183 ASP A C 1
ATOM 1459 O O . ASP A 1 183 ? 14.261 15.230 7.503 1.00 54.59 183 ASP A O 1
ATOM 1463 N N . SER A 1 184 ? 12.363 15.566 8.651 1.00 55.09 184 SER A N 1
ATOM 1464 C CA . SER A 1 184 ? 12.423 14.307 9.412 1.00 55.09 184 SER A CA 1
ATOM 1465 C C . SER A 1 184 ? 12.381 13.087 8.485 1.00 55.09 184 SER A C 1
ATOM 1467 O O . SER A 1 184 ? 13.144 12.136 8.688 1.00 55.09 184 SER A O 1
ATOM 1469 N N . SER A 1 185 ? 11.625 13.166 7.383 1.00 56.00 185 SER A N 1
ATOM 1470 C CA . SER A 1 185 ? 11.616 12.137 6.336 1.00 56.00 185 SER A CA 1
ATOM 1471 C C . SER A 1 185 ? 12.959 12.045 5.596 1.00 56.00 185 SER A C 1
ATOM 1473 O O . SER A 1 185 ? 13.388 10.959 5.192 1.00 56.00 185 SER A O 1
ATOM 1475 N N . ALA A 1 186 ? 13.686 13.155 5.431 1.00 60.50 186 ALA A N 1
ATOM 1476 C CA . ALA A 1 186 ? 15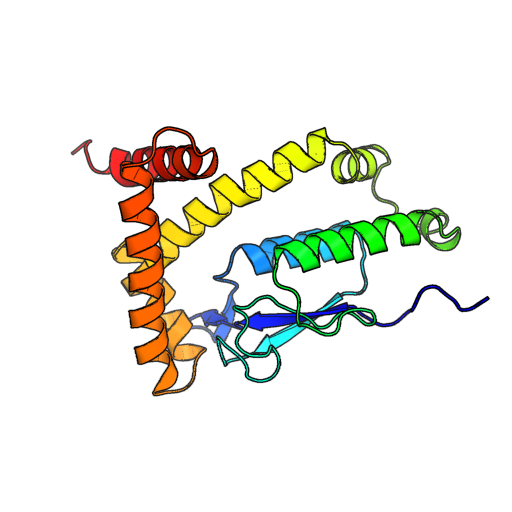.020 13.120 4.830 1.00 60.50 186 ALA A CA 1
ATOM 1477 C C . ALA A 1 186 ? 16.028 12.381 5.729 1.00 60.50 186 ALA A C 1
ATOM 1479 O O . ALA A 1 186 ? 16.918 11.693 5.221 1.00 60.50 186 ALA A O 1
ATOM 1480 N N . ASN A 1 187 ? 15.865 12.445 7.055 1.00 62.56 187 ASN A N 1
ATOM 1481 C CA . ASN A 1 187 ? 16.687 11.678 7.992 1.00 62.56 187 ASN A CA 1
ATOM 1482 C C . ASN A 1 187 ? 16.422 10.166 7.914 1.00 62.56 187 ASN A C 1
ATOM 1484 O O . ASN A 1 187 ? 17.389 9.404 7.842 1.00 62.56 187 ASN A O 1
ATOM 1488 N N . GLY A 1 188 ? 15.159 9.726 7.840 1.00 60.09 188 GLY A N 1
ATOM 1489 C CA . GLY A 1 188 ? 14.806 8.311 7.629 1.00 60.09 188 GLY A CA 1
ATOM 1490 C C . GLY A 1 188 ? 15.440 7.745 6.354 1.00 60.09 188 GLY A C 1
ATOM 1491 O O . GLY A 1 188 ? 16.163 6.745 6.390 1.00 60.09 188 GLY A O 1
ATOM 1492 N N . ARG A 1 189 ? 15.316 8.472 5.238 1.00 69.00 189 ARG A N 1
ATOM 1493 C CA . ARG A 1 189 ? 15.939 8.108 3.952 1.00 69.00 189 ARG A CA 1
ATOM 1494 C C . ARG A 1 189 ? 17.465 8.079 4.013 1.00 69.00 189 ARG A C 1
ATOM 1496 O O . ARG A 1 189 ? 18.094 7.180 3.452 1.00 69.00 189 ARG A O 1
ATOM 1503 N N . ARG A 1 190 ? 18.102 9.016 4.723 1.00 65.88 190 ARG A N 1
ATOM 1504 C CA . ARG A 1 190 ? 19.560 8.996 4.947 1.00 65.88 190 ARG A CA 1
ATOM 1505 C C . ARG A 1 190 ? 19.993 7.762 5.741 1.00 65.88 190 ARG A C 1
ATOM 1507 O O . ARG A 1 190 ? 21.005 7.158 5.381 1.00 65.88 190 ARG A O 1
ATOM 1514 N N . ILE A 1 191 ? 19.242 7.372 6.775 1.00 66.50 191 ILE A N 1
ATOM 1515 C CA . ILE A 1 191 ? 19.510 6.164 7.571 1.00 66.50 191 ILE A CA 1
ATOM 1516 C C . ILE A 1 191 ? 19.386 4.922 6.693 1.00 66.50 191 ILE A C 1
ATOM 1518 O O . ILE A 1 191 ? 20.347 4.164 6.596 1.00 66.50 191 ILE A O 1
ATOM 1522 N N . VAL A 1 192 ? 18.266 4.754 5.984 1.00 67.56 192 VAL A N 1
ATOM 1523 C CA . VAL A 1 192 ? 18.052 3.623 5.068 1.00 67.56 192 VAL A CA 1
ATOM 1524 C C . VAL A 1 192 ? 19.169 3.550 4.037 1.00 67.56 192 VAL A C 1
ATOM 1526 O O . VAL A 1 192 ? 19.757 2.495 3.836 1.00 67.56 192 VAL A O 1
ATOM 1529 N N . LYS A 1 193 ? 19.540 4.674 3.423 1.00 64.88 193 LYS A N 1
ATOM 1530 C CA . LYS A 1 193 ? 20.612 4.704 2.427 1.00 64.88 193 LYS A CA 1
ATOM 1531 C C . LYS A 1 193 ? 21.967 4.323 3.029 1.00 64.88 193 LYS A C 1
ATOM 1533 O O . LYS A 1 193 ? 22.701 3.566 2.405 1.00 64.88 193 LYS A O 1
ATOM 1538 N N . ARG A 1 194 ? 22.305 4.799 4.233 1.00 66.25 194 ARG A N 1
ATOM 1539 C CA . ARG A 1 194 ? 23.548 4.423 4.933 1.00 66.25 194 ARG A CA 1
ATOM 1540 C C . ARG A 1 194 ? 23.552 2.960 5.362 1.00 66.25 194 ARG A C 1
ATOM 1542 O O . ARG A 1 194 ? 24.582 2.317 5.232 1.00 66.25 194 ARG A O 1
ATOM 1549 N N . VAL A 1 195 ? 22.430 2.426 5.834 1.00 66.88 195 VAL A N 1
ATOM 1550 C CA . VAL A 1 195 ? 22.323 1.026 6.264 1.00 66.88 195 VAL A CA 1
ATOM 1551 C C . VAL A 1 195 ? 22.277 0.088 5.060 1.00 66.88 195 VAL A C 1
ATOM 1553 O O . VAL A 1 195 ? 22.946 -0.925 5.063 1.00 66.88 195 VAL A O 1
ATOM 1556 N N . VAL A 1 196 ? 21.559 0.409 3.989 1.00 63.03 196 VAL A N 1
ATOM 1557 C CA . VAL A 1 196 ? 21.433 -0.495 2.834 1.00 63.03 196 VAL A CA 1
ATOM 1558 C C . VAL A 1 196 ? 22.630 -0.375 1.883 1.00 63.03 196 VAL A C 1
ATOM 1560 O O . VAL A 1 196 ? 23.114 -1.386 1.381 1.00 63.03 196 VAL A O 1
ATOM 1563 N N . LEU A 1 197 ? 23.162 0.834 1.650 1.00 62.34 197 LEU A N 1
ATOM 1564 C CA . LEU A 1 197 ? 24.341 1.028 0.788 1.00 62.34 197 LEU A CA 1
ATOM 1565 C C . LEU A 1 197 ? 25.672 0.952 1.548 1.00 62.34 197 LEU A C 1
ATOM 1567 O O . LEU A 1 197 ? 26.692 0.650 0.935 1.00 62.34 197 LEU A O 1
ATOM 1571 N N . GLY A 1 198 ? 25.700 1.199 2.861 1.00 50.84 198 GLY A N 1
ATOM 1572 C CA . GLY A 1 198 ? 26.929 1.128 3.667 1.00 50.84 198 GLY A CA 1
ATOM 1573 C C . GLY A 1 198 ? 27.468 -0.291 3.846 1.00 50.84 198 GLY A C 1
ATOM 1574 O O . GLY A 1 198 ? 28.677 -0.465 3.976 1.00 50.84 198 GLY A O 1
ATOM 1575 N N . PHE A 1 199 ? 26.621 -1.318 3.721 1.00 45.97 199 PHE A N 1
ATOM 1576 C CA . PHE A 1 199 ? 27.071 -2.713 3.608 1.00 45.97 199 PHE A CA 1
ATOM 1577 C C . PHE A 1 199 ? 27.754 -3.018 2.261 1.00 45.97 199 PHE A C 1
ATOM 1579 O O . PHE A 1 199 ? 28.319 -4.094 2.091 1.00 45.97 199 PHE A O 1
ATOM 1586 N N . SER A 1 200 ? 27.746 -2.081 1.304 1.00 40.66 200 SER A N 1
ATOM 1587 C CA . SER A 1 200 ? 28.413 -2.234 0.006 1.00 40.66 200 SER A CA 1
ATOM 1588 C C . SER A 1 200 ? 29.814 -1.607 -0.060 1.00 40.66 200 SER A C 1
ATOM 1590 O O . SER A 1 200 ? 30.461 -1.741 -1.095 1.00 40.66 200 SER A O 1
ATOM 1592 N N . LEU A 1 201 ? 30.295 -0.938 0.998 1.00 34.91 201 LEU A N 1
ATOM 1593 C CA . LEU A 1 201 ? 31.643 -0.335 1.054 1.00 34.91 201 LEU A CA 1
ATOM 1594 C C . LEU A 1 201 ? 32.617 -1.081 1.983 1.00 34.91 201 LEU A C 1
ATOM 1596 O O . LEU A 1 201 ? 33.695 -0.582 2.286 1.00 34.91 201 LEU A O 1
ATOM 1600 N N . SER A 1 202 ? 32.252 -2.284 2.423 1.00 33.97 202 SER A N 1
ATOM 1601 C CA . SER A 1 202 ? 33.135 -3.215 3.134 1.00 33.97 202 SER A CA 1
ATOM 1602 C C . SER A 1 202 ? 33.374 -4.465 2.282 1.00 33.97 202 SER A C 1
ATOM 1604 O O . SER A 1 202 ? 32.994 -5.575 2.649 1.00 33.97 202 SER A O 1
ATOM 1606 N N . LYS A 1 203 ? 33.977 -4.270 1.107 1.00 36.69 203 LYS A N 1
ATOM 1607 C CA . LYS A 1 203 ? 34.703 -5.301 0.357 1.00 36.69 203 LYS A CA 1
ATOM 1608 C C . LYS A 1 203 ? 35.916 -4.680 -0.309 1.00 36.69 203 LYS A C 1
ATOM 1610 O O . LYS A 1 203 ? 35.754 -3.570 -0.862 1.00 36.69 203 LYS A O 1
#

Solvent-accessible surface area (backbone atoms only — not comparable to full-atom values): 11466 Å² total; per-residue (Å²): 134,82,71,81,76,88,66,60,50,54,37,36,33,66,42,29,26,47,97,86,68,47,81,45,77,86,52,54,66,55,53,51,52,51,52,48,30,62,75,62,66,50,63,62,42,79,45,73,31,54,50,66,55,34,72,89,44,79,57,47,62,56,39,32,28,73,47,100,92,46,97,56,61,34,38,59,66,56,45,53,51,50,51,50,55,50,44,58,57,46,65,74,35,68,71,56,76,70,41,93,75,63,71,54,72,70,57,54,48,42,76,69,32,71,80,29,48,54,52,49,53,47,44,49,44,39,49,38,46,40,50,49,39,43,41,52,59,37,66,65,43,22,64,72,45,40,47,56,21,44,54,72,28,21,55,86,70,55,30,63,55,48,56,52,52,53,32,50,52,51,48,47,57,63,58,53,40,76,75,55,88,84,50,72,60,29,51,31,47,51,50,42,49,49,62,68,52,49,69,71,72,77,123

Sequence (203 aa):
MTSPSSEPLCIHYLRTFDESGREVNIDPRVVLLRVYARVSRLNVVFVGSSQPNPIALAGLAMPGAFLDDMADPVGSEGLLQAMRARFGKMKEDRAYHESPELLDEKENGILESENGMVPITWIKETIEDAIEFCTWVYPSCYKEFTTPTMRRSIPFPVNYIYLRSHRAEIAHKWKQSTNEEGDSSANGRRIVKRVVLGFSLSK

Mean predicted aligned error: 10.21 Å

Radius of gyration: 19.05 Å; Cα contacts (8 Å, |Δi|>4): 215; chains: 1; bounding box: 65×39×50 Å

InterPro domains:
  IPR019564 Mitochondrial outer membrane transport complex Sam37/metaxin, N-terminal domain [PF10568] (120-166)